Protein AF-A0A9N9SGR7-F1 (afdb_monomer_lite)

Organism: Phaedon cochleariae (NCBI:txid80249)

Structure (mmCIF, N/CA/C/O backbone):
data_AF-A0A9N9SGR7-F1
#
_entry.id   AF-A0A9N9SGR7-F1
#
loop_
_atom_site.group_PDB
_atom_site.id
_atom_site.type_symbol
_atom_site.label_atom_id
_atom_site.label_alt_id
_atom_site.label_comp_id
_atom_site.label_asym_id
_atom_site.label_entity_id
_atom_site.label_seq_id
_atom_site.pdbx_PDB_ins_code
_atom_site.Cartn_x
_atom_site.Cartn_y
_atom_site.Cartn_z
_atom_site.occupancy
_atom_site.B_iso_or_equiv
_atom_site.auth_seq_id
_atom_site.auth_comp_id
_atom_site.auth_asym_id
_atom_site.auth_atom_id
_atom_site.pdbx_PDB_model_num
ATOM 1 N N . MET A 1 1 ? 7.535 -29.483 -33.830 1.00 42.81 1 MET A N 1
ATOM 2 C CA . MET A 1 1 ? 8.713 -28.673 -33.472 1.00 42.81 1 MET A CA 1
ATOM 3 C C . MET A 1 1 ? 8.227 -27.736 -32.404 1.00 42.81 1 MET A C 1
ATOM 5 O O . MET A 1 1 ? 7.480 -26.821 -32.725 1.00 42.81 1 MET A O 1
ATOM 9 N N . ASP A 1 2 ? 8.532 -28.047 -31.156 1.00 53.62 2 ASP A N 1
ATOM 10 C CA . ASP A 1 2 ? 8.045 -27.258 -30.033 1.00 53.62 2 ASP A CA 1
ATOM 11 C C . ASP A 1 2 ? 8.940 -26.027 -29.912 1.00 53.62 2 ASP A C 1
ATOM 13 O O . ASP A 1 2 ? 10.160 -26.154 -29.810 1.00 53.62 2 ASP A O 1
ATOM 17 N N . GLN A 1 3 ? 8.353 -24.835 -30.011 1.00 58.28 3 GLN A N 1
ATOM 18 C CA . GLN A 1 3 ? 9.107 -23.597 -29.838 1.00 58.28 3 GLN A CA 1
ATOM 19 C C . GLN A 1 3 ? 9.498 -23.481 -28.363 1.00 58.28 3 GLN A C 1
ATOM 21 O O . GLN A 1 3 ? 8.633 -23.471 -27.486 1.00 58.28 3 GLN A O 1
ATOM 26 N N . GLU A 1 4 ? 10.801 -23.429 -28.085 1.00 74.94 4 GLU A N 1
ATOM 27 C CA . GLU A 1 4 ? 11.311 -23.308 -26.722 1.00 74.94 4 GLU A CA 1
ATOM 28 C C . GLU A 1 4 ? 11.006 -21.901 -26.188 1.00 74.94 4 GLU A C 1
ATOM 30 O O . GLU A 1 4 ? 11.645 -20.916 -26.564 1.00 74.94 4 GLU A O 1
ATOM 35 N N . MET A 1 5 ? 9.979 -21.811 -25.338 1.00 78.44 5 MET A N 1
ATOM 36 C CA . MET A 1 5 ? 9.522 -20.559 -24.740 1.00 78.44 5 MET A CA 1
ATOM 37 C C . MET A 1 5 ? 10.186 -20.343 -23.379 1.00 78.44 5 MET A C 1
ATOM 39 O O . MET A 1 5 ? 9.970 -21.119 -22.444 1.00 78.44 5 MET A O 1
ATOM 43 N N . ARG A 1 6 ? 10.934 -19.250 -23.233 1.00 76.88 6 ARG A N 1
ATOM 44 C CA . ARG A 1 6 ? 11.549 -18.821 -21.971 1.00 76.88 6 ARG A CA 1
ATOM 45 C C . ARG A 1 6 ? 10.697 -17.768 -21.268 1.00 76.88 6 ARG A C 1
ATOM 47 O O . ARG A 1 6 ? 9.948 -17.024 -21.897 1.00 76.88 6 ARG A O 1
ATOM 54 N N . VAL A 1 7 ? 10.802 -17.708 -19.941 1.00 77.19 7 VAL A N 1
ATOM 55 C CA . VAL A 1 7 ? 10.133 -16.691 -19.115 1.00 77.19 7 VAL A CA 1
ATOM 56 C C . VAL A 1 7 ? 11.156 -15.640 -18.707 1.00 77.19 7 VAL A C 1
ATOM 58 O O . VAL A 1 7 ? 12.209 -15.989 -18.178 1.00 77.19 7 VAL A O 1
ATOM 61 N N . ILE A 1 8 ? 10.834 -14.363 -18.904 1.00 79.06 8 ILE A N 1
ATOM 62 C CA . ILE A 1 8 ? 11.626 -13.237 -18.400 1.00 79.06 8 ILE A CA 1
ATOM 63 C C . ILE A 1 8 ? 10.754 -12.325 -17.532 1.00 79.06 8 ILE A C 1
ATOM 65 O O . ILE A 1 8 ? 9.608 -12.030 -17.875 1.00 79.06 8 ILE A O 1
ATOM 69 N N . THR A 1 9 ? 11.286 -11.868 -16.398 1.00 80.88 9 THR A N 1
ATOM 70 C CA . THR A 1 9 ? 10.650 -10.822 -15.587 1.00 80.88 9 THR A CA 1
ATOM 71 C C . THR A 1 9 ? 11.126 -9.461 -16.080 1.00 80.88 9 THR A C 1
ATOM 73 O O . THR A 1 9 ? 12.257 -9.061 -15.810 1.00 80.88 9 THR A O 1
ATOM 76 N N . LEU A 1 10 ? 10.266 -8.740 -16.795 1.00 80.62 10 LEU A N 1
ATOM 77 C CA . LEU A 1 10 ? 10.546 -7.374 -17.229 1.00 80.62 10 LEU A CA 1
ATOM 78 C C . LEU A 1 10 ? 10.234 -6.379 -16.110 1.00 80.62 10 LEU A C 1
ATOM 80 O O . LEU A 1 10 ? 9.374 -6.627 -15.260 1.00 80.62 10 LEU A O 1
ATOM 84 N N . VAL A 1 11 ? 10.929 -5.239 -16.124 1.00 77.69 11 VAL A N 1
ATOM 85 C CA . VAL A 1 11 ? 10.712 -4.131 -15.187 1.00 77.69 11 VAL A CA 1
ATOM 86 C C . VAL A 1 11 ? 10.607 -2.823 -15.966 1.00 77.69 11 VAL A C 1
ATOM 88 O O . VAL A 1 11 ? 11.571 -2.400 -16.599 1.00 77.69 11 VAL A O 1
ATOM 91 N N . HIS A 1 12 ? 9.452 -2.162 -15.883 1.00 78.12 12 HIS A N 1
ATOM 92 C CA . 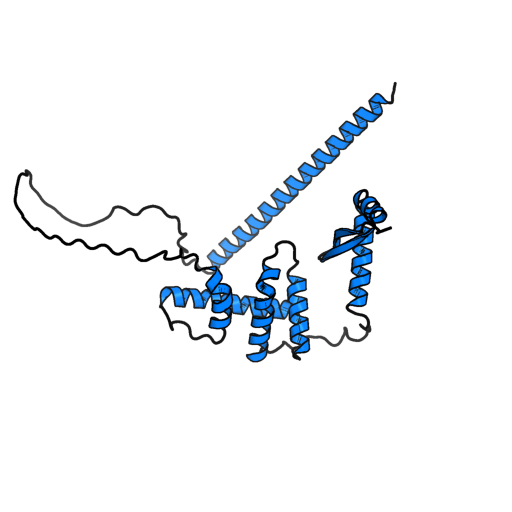HIS A 1 12 ? 9.237 -0.820 -16.427 1.00 78.12 12 HIS A CA 1
ATOM 93 C C . HIS A 1 12 ? 8.609 0.085 -15.364 1.00 78.12 12 HIS A C 1
ATOM 95 O O . HIS A 1 12 ? 7.664 -0.325 -14.683 1.00 78.12 12 HIS A O 1
ATOM 101 N N . GLU A 1 13 ? 9.151 1.301 -15.213 1.00 76.00 13 GLU A N 1
ATOM 102 C CA . GLU A 1 13 ? 8.822 2.273 -14.155 1.00 76.00 13 GLU A CA 1
ATOM 103 C C . GLU A 1 13 ? 8.746 1.642 -12.748 1.00 76.00 13 GLU A C 1
ATOM 105 O O . GLU A 1 13 ? 9.747 1.394 -12.069 1.00 76.00 13 GLU A O 1
ATOM 110 N N . ASP A 1 14 ? 7.513 1.380 -12.315 1.00 62.25 14 ASP A N 1
ATOM 111 C CA . ASP A 1 14 ? 7.119 0.951 -10.988 1.00 62.25 14 ASP A CA 1
ATOM 112 C C . ASP A 1 14 ? 6.500 -0.453 -10.993 1.00 62.25 14 ASP A C 1
ATOM 114 O O . ASP A 1 14 ? 5.813 -0.865 -10.056 1.00 62.25 14 ASP A O 1
ATOM 118 N N . THR A 1 15 ? 6.757 -1.208 -12.060 1.00 61.91 15 THR A N 1
ATOM 119 C CA . THR A 1 15 ? 6.051 -2.444 -12.380 1.00 61.91 15 THR A CA 1
ATOM 120 C C . THR A 1 15 ? 7.027 -3.549 -12.760 1.00 61.91 15 THR A C 1
ATOM 122 O O . THR A 1 15 ? 8.027 -3.305 -13.430 1.00 61.91 15 THR A O 1
ATOM 125 N N . CYS A 1 16 ? 6.738 -4.768 -12.310 1.00 75.56 16 CYS A N 1
ATOM 126 C CA . CYS A 1 16 ? 7.434 -5.979 -12.719 1.00 75.56 16 CYS A CA 1
ATOM 127 C C . CYS A 1 16 ? 6.396 -7.010 -13.164 1.00 75.56 16 CYS A C 1
ATOM 129 O O . CYS A 1 16 ? 5.388 -7.197 -12.475 1.00 75.56 16 CYS A O 1
ATOM 131 N N . PHE A 1 17 ? 6.626 -7.656 -14.301 1.00 74.69 17 PHE A N 1
ATOM 132 C CA . PHE A 1 17 ? 5.695 -8.618 -14.887 1.00 74.69 17 PHE A CA 1
ATOM 133 C C . PHE A 1 17 ? 6.455 -9.679 -15.687 1.00 74.69 17 PHE A C 1
ATOM 135 O O . PHE A 1 17 ? 7.547 -9.432 -16.195 1.00 74.69 17 PHE A O 1
ATOM 142 N N . GLU A 1 18 ? 5.892 -10.881 -15.758 1.00 80.56 18 GLU A N 1
ATOM 143 C CA . GLU A 1 18 ? 6.504 -12.020 -16.441 1.00 80.56 18 GLU A CA 1
ATOM 144 C C . GLU A 1 18 ? 5.975 -12.123 -17.872 1.00 80.56 18 GLU A C 1
ATOM 146 O O . GLU A 1 18 ? 4.765 -12.122 -18.099 1.00 80.56 18 GLU A O 1
ATOM 151 N N . VAL A 1 19 ? 6.888 -12.226 -18.838 1.00 80.06 19 VAL A N 1
ATOM 152 C CA . VAL A 1 19 ? 6.577 -12.393 -20.261 1.00 80.06 19 VAL A CA 1
ATOM 153 C C . VAL A 1 19 ? 7.163 -13.716 -20.739 1.00 80.06 19 VAL A C 1
ATOM 155 O O . VAL A 1 19 ? 8.282 -14.076 -20.369 1.00 80.06 19 VAL A O 1
ATOM 158 N N . ARG A 1 20 ? 6.401 -14.448 -21.557 1.00 84.19 20 ARG A N 1
ATOM 159 C CA . ARG A 1 20 ? 6.885 -15.636 -22.268 1.00 84.19 20 ARG A CA 1
ATOM 160 C C . ARG A 1 20 ? 7.367 -15.216 -23.647 1.00 84.19 20 ARG A C 1
ATOM 162 O O . ARG A 1 20 ? 6.583 -14.652 -24.403 1.00 84.19 20 ARG A O 1
ATOM 169 N N . LEU A 1 21 ? 8.625 -15.505 -23.944 1.00 80.12 21 LEU A N 1
ATOM 170 C CA . LEU A 1 21 ? 9.288 -15.190 -25.205 1.00 80.12 21 LEU A CA 1
ATOM 171 C C . LEU A 1 21 ? 9.776 -16.470 -25.860 1.00 80.12 21 LEU A C 1
ATOM 173 O O . LEU A 1 21 ? 10.163 -17.411 -25.172 1.00 80.12 21 LEU A O 1
ATOM 177 N N . ASP A 1 22 ? 9.787 -16.483 -27.181 1.00 83.06 22 ASP A N 1
ATOM 178 C CA . ASP A 1 22 ? 10.603 -17.406 -27.955 1.00 83.06 22 ASP A CA 1
ATOM 179 C C . ASP A 1 22 ? 12.098 -17.199 -27.649 1.00 83.06 22 ASP A C 1
ATOM 181 O O . ASP A 1 22 ? 12.536 -16.130 -27.211 1.00 83.06 22 ASP A O 1
ATOM 185 N N . ASN A 1 23 ? 12.894 -18.244 -27.871 1.00 78.81 23 ASN A N 1
ATOM 186 C CA . ASN A 1 23 ? 14.322 -18.220 -27.568 1.00 78.81 23 ASN A CA 1
ATOM 187 C C . ASN A 1 23 ? 15.111 -17.164 -28.373 1.00 78.81 23 ASN A C 1
ATOM 189 O O . ASN A 1 23 ? 16.125 -16.677 -27.885 1.00 78.81 23 ASN A O 1
ATOM 193 N N . GLU A 1 24 ? 14.668 -16.803 -29.579 1.00 79.06 24 GLU A N 1
ATOM 194 C CA . GLU A 1 24 ? 15.345 -15.821 -30.438 1.00 79.06 24 GLU A CA 1
ATOM 195 C C . GLU A 1 24 ? 15.178 -14.402 -29.869 1.00 79.06 24 GLU A C 1
ATOM 197 O O . GLU A 1 24 ? 16.168 -13.752 -29.524 1.00 79.06 24 GLU A O 1
ATOM 202 N N . THR A 1 25 ? 13.936 -13.982 -29.608 1.00 80.75 25 THR A N 1
ATOM 203 C CA . THR A 1 25 ? 13.617 -12.710 -28.938 1.00 80.75 25 THR A CA 1
ATOM 204 C C . THR A 1 25 ? 14.231 -12.625 -27.536 1.00 80.75 25 THR A C 1
ATOM 206 O O . THR A 1 25 ? 14.704 -11.560 -27.137 1.00 80.75 25 THR A O 1
ATOM 209 N N . TYR A 1 26 ? 14.259 -13.732 -26.781 1.00 81.31 26 TYR A N 1
ATOM 210 C CA . TYR A 1 26 ? 14.860 -13.779 -25.442 1.00 81.31 26 TYR A CA 1
ATOM 211 C C . TYR A 1 26 ? 16.353 -13.414 -25.459 1.00 81.31 26 TYR A C 1
ATOM 213 O O . TYR A 1 26 ? 16.778 -12.571 -24.669 1.00 81.31 26 TYR A O 1
ATOM 221 N N . GLU A 1 27 ? 17.142 -14.015 -26.355 1.00 80.19 27 GLU A N 1
ATOM 222 C CA . GLU A 1 27 ? 18.573 -13.705 -26.481 1.00 80.19 27 GLU A CA 1
ATOM 223 C C . GLU A 1 27 ? 18.792 -12.307 -27.099 1.00 80.19 27 GLU A C 1
ATOM 225 O O . GLU A 1 27 ? 19.702 -11.585 -26.686 1.00 80.19 27 GLU A O 1
ATOM 230 N N . GLU A 1 28 ? 17.934 -11.862 -28.026 1.00 80.06 28 GLU A N 1
ATOM 231 C CA . GLU A 1 28 ? 18.018 -10.521 -28.629 1.00 80.06 28 GLU A CA 1
ATOM 232 C C . GLU A 1 28 ? 17.869 -9.370 -27.622 1.00 80.06 28 GLU A C 1
ATOM 234 O O . GLU A 1 28 ? 18.571 -8.362 -27.756 1.00 80.06 28 GLU A O 1
ATOM 239 N N . ILE A 1 29 ? 16.980 -9.494 -26.628 1.00 81.31 29 ILE A N 1
ATOM 240 C CA . ILE A 1 29 ? 16.774 -8.445 -25.611 1.00 81.31 29 ILE A CA 1
ATOM 241 C C . ILE A 1 29 ? 17.741 -8.551 -24.426 1.00 81.31 29 ILE A C 1
ATOM 243 O O . ILE A 1 29 ? 17.965 -7.560 -23.741 1.00 81.31 29 ILE A O 1
ATOM 247 N N . LEU A 1 30 ? 18.334 -9.721 -24.166 1.00 75.44 30 LEU A N 1
ATOM 248 C CA . LEU A 1 30 ? 19.299 -9.889 -23.069 1.00 75.44 30 LEU A CA 1
ATOM 249 C C . LEU A 1 30 ? 20.662 -9.251 -23.362 1.00 75.44 30 LEU A C 1
ATOM 251 O O . LEU A 1 30 ? 21.380 -8.883 -22.436 1.00 75.44 30 LEU A O 1
ATOM 255 N N . ASN A 1 31 ? 21.001 -9.097 -24.643 1.00 75.81 31 ASN A N 1
ATOM 256 C CA . ASN A 1 31 ? 22.260 -8.502 -25.095 1.00 75.81 31 ASN A CA 1
ATOM 257 C C . ASN A 1 31 ? 22.209 -6.964 -25.250 1.00 75.81 31 ASN A C 1
ATOM 259 O O . ASN A 1 31 ? 23.218 -6.360 -25.612 1.00 75.81 31 ASN A O 1
ATOM 263 N N . ASP A 1 32 ? 21.064 -6.318 -24.991 1.00 84.69 32 ASP A N 1
ATOM 264 C CA . ASP A 1 32 ? 20.848 -4.882 -25.226 1.00 84.69 32 ASP A CA 1
ATOM 265 C C . ASP A 1 32 ? 19.847 -4.300 -24.201 1.00 84.69 32 ASP A C 1
ATOM 267 O O . ASP A 1 32 ? 18.632 -4.487 -24.313 1.00 84.69 32 ASP A O 1
ATOM 271 N N . GLU A 1 33 ? 20.348 -3.571 -23.189 1.00 80.31 33 GLU A N 1
ATOM 272 C CA . GLU A 1 33 ? 19.506 -2.947 -22.147 1.00 80.31 33 GLU A CA 1
ATOM 273 C C . GLU A 1 33 ? 18.476 -1.956 -22.719 1.00 80.31 33 GLU A C 1
ATOM 275 O O . GLU A 1 33 ? 17.414 -1.747 -22.125 1.00 80.31 33 GLU A O 1
ATOM 280 N N . ASP A 1 34 ? 18.760 -1.343 -23.868 1.00 82.06 34 ASP A N 1
ATOM 281 C CA . ASP A 1 34 ? 17.918 -0.315 -24.468 1.00 82.06 34 ASP A CA 1
ATOM 282 C C . ASP A 1 34 ? 16.771 -0.954 -25.274 1.00 82.06 34 ASP A C 1
ATOM 284 O O . ASP A 1 34 ? 15.632 -0.481 -25.195 1.00 82.06 34 ASP A O 1
ATOM 288 N N . LYS A 1 35 ? 17.011 -2.096 -25.945 1.00 83.69 35 LYS A N 1
ATOM 289 C CA . LYS A 1 35 ? 15.942 -2.995 -26.430 1.00 83.69 35 LYS A CA 1
ATOM 290 C C . LYS A 1 35 ? 15.105 -3.531 -25.275 1.00 83.69 35 LYS A C 1
ATOM 292 O O . LYS A 1 35 ? 13.882 -3.404 -25.321 1.00 83.69 35 LYS A O 1
ATOM 297 N N . LEU A 1 36 ? 15.736 -4.081 -24.232 1.00 84.75 36 LEU A N 1
ATOM 298 C CA . LEU A 1 36 ? 15.045 -4.635 -23.062 1.00 84.75 36 LEU A CA 1
ATOM 299 C C . LEU A 1 36 ? 14.097 -3.604 -22.437 1.00 84.75 36 LEU A C 1
ATOM 301 O O . LEU A 1 36 ? 12.945 -3.912 -22.132 1.00 84.75 36 LEU A O 1
ATOM 305 N N . ARG A 1 37 ? 14.559 -2.357 -22.303 1.00 79.44 37 ARG A N 1
ATOM 306 C CA . ARG A 1 37 ? 13.775 -1.241 -21.769 1.00 79.44 37 ARG A CA 1
ATOM 307 C C . ARG A 1 37 ? 12.638 -0.805 -22.697 1.00 79.44 37 ARG A C 1
ATOM 309 O O . ARG A 1 37 ? 11.556 -0.505 -22.194 1.00 79.44 37 ARG A O 1
ATOM 316 N N . ARG A 1 38 ? 12.849 -0.767 -24.019 1.00 84.19 38 ARG A N 1
ATOM 317 C CA . ARG A 1 38 ? 11.786 -0.466 -25.002 1.00 84.19 38 ARG A CA 1
ATOM 318 C C . ARG A 1 38 ? 10.710 -1.548 -24.994 1.00 84.19 38 ARG A C 1
ATOM 320 O O . ARG A 1 38 ? 9.537 -1.218 -24.870 1.00 84.19 38 ARG A O 1
ATOM 327 N N . TYR A 1 39 ? 11.109 -2.815 -25.009 1.00 84.38 39 TYR A N 1
ATOM 328 C CA . TYR A 1 39 ? 10.191 -3.950 -24.957 1.00 84.38 39 TYR A CA 1
ATOM 329 C C . TYR A 1 39 ? 9.414 -4.005 -23.628 1.00 84.38 39 TYR A C 1
ATOM 331 O O . TYR A 1 39 ? 8.199 -4.196 -23.611 1.00 84.38 39 TYR A O 1
ATOM 339 N N . ALA A 1 40 ? 10.078 -3.727 -22.500 1.00 83.31 40 ALA A N 1
ATOM 340 C CA . ALA A 1 40 ? 9.415 -3.588 -21.203 1.00 83.31 40 ALA A CA 1
ATOM 341 C C . ALA A 1 40 ? 8.431 -2.402 -21.150 1.00 83.31 40 ALA A C 1
ATOM 343 O O . ALA A 1 40 ? 7.417 -2.493 -20.460 1.00 83.31 40 ALA A O 1
ATOM 344 N N . LYS A 1 41 ? 8.691 -1.308 -21.878 1.00 85.12 41 LYS A N 1
ATOM 345 C CA . LYS A 1 41 ? 7.746 -0.191 -22.028 1.00 85.12 41 LYS A CA 1
ATOM 346 C C . LYS A 1 41 ? 6.530 -0.597 -22.867 1.00 85.12 41 LYS A C 1
ATOM 348 O O . LYS A 1 41 ? 5.403 -0.433 -22.416 1.00 85.12 41 LYS A O 1
ATOM 353 N N . GLU A 1 42 ? 6.759 -1.185 -24.036 1.00 84.50 42 GLU A N 1
ATOM 354 C CA . GLU A 1 42 ? 5.716 -1.594 -24.982 1.00 84.50 42 GLU A CA 1
ATOM 355 C C . GLU A 1 42 ? 4.752 -2.627 -24.375 1.00 84.50 42 GLU A C 1
ATOM 357 O O . GLU A 1 42 ? 3.537 -2.437 -24.396 1.00 84.50 42 GLU A O 1
ATOM 362 N N . VAL A 1 43 ? 5.271 -3.681 -23.733 1.00 81.44 43 VAL A N 1
ATOM 363 C CA . VAL A 1 43 ? 4.425 -4.685 -23.063 1.00 81.44 43 VAL A CA 1
ATOM 364 C C . VAL A 1 43 ? 3.720 -4.107 -21.825 1.00 81.44 43 VAL A C 1
ATOM 366 O O . VAL A 1 43 ? 2.635 -4.567 -21.468 1.00 81.44 43 VAL A O 1
ATOM 369 N N . TYR A 1 44 ? 4.279 -3.084 -21.171 1.00 78.62 44 TYR A N 1
ATOM 370 C CA . TYR A 1 44 ? 3.584 -2.378 -20.091 1.00 78.62 44 TYR A CA 1
ATOM 371 C C . TYR A 1 44 ? 2.397 -1.559 -20.618 1.00 78.62 44 TYR A C 1
ATOM 373 O O . TYR A 1 44 ? 1.293 -1.690 -20.088 1.00 78.62 44 TYR A O 1
ATOM 381 N N . GLU A 1 45 ? 2.593 -0.785 -21.685 1.00 78.94 45 GLU A N 1
ATOM 382 C CA . GLU A 1 45 ? 1.551 0.037 -22.316 1.00 78.94 45 GLU A CA 1
ATOM 383 C C . GLU A 1 45 ? 0.424 -0.839 -22.893 1.00 78.94 45 GLU A C 1
ATOM 385 O O . GLU A 1 45 ? -0.739 -0.654 -22.535 1.00 78.94 45 GLU A O 1
ATOM 390 N N . LEU A 1 46 ? 0.766 -1.904 -23.630 1.00 74.31 46 LEU A N 1
ATOM 391 C CA . LEU A 1 46 ? -0.193 -2.884 -24.168 1.00 74.31 46 LEU A CA 1
ATOM 392 C C . LEU A 1 46 ? -1.007 -3.637 -23.101 1.00 74.31 46 LEU A C 1
ATOM 394 O O . LEU A 1 46 ? -2.030 -4.240 -23.433 1.00 74.31 46 LEU A O 1
ATOM 398 N N . ASN A 1 47 ? -0.549 -3.677 -21.848 1.00 68.75 47 ASN A N 1
ATOM 399 C CA . ASN A 1 47 ? -1.310 -4.239 -20.729 1.00 68.75 47 ASN A CA 1
ATOM 400 C C . ASN A 1 47 ? -2.147 -3.162 -20.023 1.00 68.75 47 ASN A C 1
ATOM 402 O O . ASN A 1 47 ? -3.297 -3.423 -19.677 1.00 68.75 47 ASN A O 1
ATOM 406 N N . PHE A 1 48 ? -1.615 -1.946 -19.872 1.00 65.62 48 PHE A N 1
ATOM 407 C CA . PHE A 1 48 ? -2.328 -0.803 -19.297 1.00 65.62 48 PHE A CA 1
ATOM 408 C C . PHE A 1 48 ? -3.575 -0.422 -20.116 1.00 65.62 48 PHE A C 1
ATOM 410 O O . PHE A 1 48 ? -4.643 -0.207 -19.545 1.00 65.62 48 PHE A O 1
ATOM 417 N N . GLU A 1 49 ? -3.472 -0.421 -21.448 1.00 57.88 49 GLU A N 1
ATOM 418 C CA . GLU A 1 49 ? -4.603 -0.169 -22.353 1.00 57.88 49 GLU A CA 1
ATOM 419 C C . GLU A 1 49 ? -5.687 -1.258 -22.250 1.00 57.88 49 GLU A C 1
ATOM 421 O O . GLU A 1 49 ? -6.880 -0.953 -22.209 1.00 57.88 49 GLU A O 1
ATOM 426 N N . LYS A 1 50 ? -5.290 -2.534 -22.131 1.00 60.03 50 LYS A N 1
ATOM 427 C CA . LYS A 1 50 ? -6.224 -3.668 -21.978 1.00 60.03 50 LYS A CA 1
ATOM 428 C C . LYS A 1 50 ? -6.958 -3.668 -20.639 1.00 60.03 50 LYS A C 1
ATOM 430 O O . LYS A 1 50 ? -8.102 -4.112 -20.586 1.00 60.03 50 LYS A O 1
ATOM 435 N N . GLU A 1 51 ? -6.329 -3.179 -19.571 1.00 54.16 51 GLU A N 1
ATOM 436 C CA . GLU A 1 51 ? -6.977 -3.021 -18.263 1.00 54.16 51 GLU A CA 1
ATOM 437 C C . GLU A 1 51 ? -7.923 -1.802 -18.204 1.00 54.16 51 GLU A C 1
ATOM 439 O O . GLU A 1 51 ? -8.706 -1.698 -17.259 1.00 54.16 51 GLU A O 1
ATOM 444 N N . ASN A 1 52 ? -7.898 -0.888 -19.189 1.00 44.59 52 ASN A N 1
ATOM 445 C CA . ASN A 1 52 ? -8.665 0.367 -19.136 1.00 44.59 52 ASN A CA 1
ATOM 446 C C . ASN A 1 52 ? -9.243 0.850 -20.495 1.00 44.59 52 ASN A C 1
ATOM 448 O O . ASN A 1 52 ? -9.048 2.007 -20.874 1.00 44.59 52 ASN A O 1
ATOM 452 N N . PRO A 1 53 ? -10.008 0.020 -21.234 1.00 47.34 53 PRO A N 1
ATOM 453 C CA . PRO A 1 53 ? -10.397 0.288 -22.627 1.00 47.34 53 PRO A CA 1
ATOM 454 C C . PRO A 1 53 ? -11.457 1.393 -22.832 1.00 47.34 53 PRO A C 1
ATOM 456 O O . PRO A 1 53 ? -11.991 1.514 -23.933 1.00 47.34 53 PRO A O 1
ATOM 459 N N . ASN A 1 54 ? -11.839 2.157 -21.799 1.00 45.44 54 ASN A N 1
ATOM 460 C CA . ASN A 1 54 ? -12.918 3.149 -21.897 1.00 45.44 54 ASN A CA 1
ATOM 461 C C . ASN A 1 54 ? -12.819 4.276 -20.844 1.00 45.44 54 ASN A C 1
ATOM 463 O O . ASN A 1 54 ? -13.696 4.424 -19.990 1.00 45.44 54 ASN A O 1
ATOM 467 N N . ARG A 1 55 ? -11.733 5.061 -20.879 1.00 43.31 55 ARG A N 1
ATOM 468 C CA . ARG A 1 55 ? -11.561 6.274 -20.056 1.00 43.31 55 ARG A CA 1
ATOM 469 C C . ARG A 1 55 ? -11.665 7.532 -20.929 1.00 43.31 55 ARG A C 1
ATOM 471 O O . ARG A 1 55 ? -10.657 8.056 -21.387 1.00 43.31 55 ARG A O 1
ATOM 478 N N . THR A 1 56 ? -12.889 8.005 -21.151 1.00 39.56 56 THR A N 1
ATOM 479 C CA . THR A 1 56 ? -13.176 9.261 -21.866 1.00 39.56 56 THR A CA 1
ATOM 480 C C . THR A 1 56 ? -12.626 10.477 -21.109 1.00 39.56 56 THR A C 1
ATOM 482 O O . THR A 1 56 ? -12.690 10.526 -19.881 1.00 39.56 56 THR A O 1
ATOM 485 N N . GLU A 1 57 ? -12.126 11.482 -21.830 1.00 52.84 57 GLU A N 1
ATOM 486 C CA . GLU A 1 57 ? -11.349 12.613 -21.284 1.00 52.84 57 GLU A CA 1
ATOM 487 C C . GLU A 1 57 ? -12.174 13.685 -20.526 1.00 52.84 57 GLU A C 1
ATOM 489 O O . GLU A 1 57 ? -11.638 14.716 -20.129 1.00 52.84 57 GLU A O 1
ATOM 494 N N . GLU A 1 58 ? -13.477 13.476 -20.300 1.00 43.16 58 GLU A N 1
ATOM 495 C CA . GLU A 1 58 ? -14.398 14.537 -19.847 1.00 43.16 58 GLU A CA 1
ATOM 496 C C . GLU A 1 58 ? -14.545 14.681 -18.311 1.00 43.16 58 GLU A C 1
ATOM 498 O O . GLU A 1 58 ? -14.952 15.743 -17.836 1.00 43.16 58 GLU A O 1
ATOM 503 N N . ASP A 1 59 ? -14.204 13.664 -17.504 1.00 41.12 59 ASP A N 1
ATOM 504 C CA . ASP A 1 59 ? -14.564 13.613 -16.063 1.00 41.12 59 ASP A CA 1
ATOM 505 C C . ASP A 1 59 ? -13.461 14.099 -15.083 1.00 41.12 59 ASP A C 1
ATOM 507 O O . ASP A 1 59 ? -13.560 13.927 -13.865 1.00 41.12 59 ASP A O 1
ATOM 511 N N . GLU A 1 60 ? -12.394 14.751 -15.568 1.00 49.72 60 GLU A N 1
ATOM 512 C CA . GLU A 1 60 ? -11.326 15.284 -14.690 1.00 49.72 60 GLU A CA 1
ATOM 513 C C . GLU A 1 60 ? -11.773 16.483 -13.829 1.00 49.72 60 GLU A C 1
ATOM 515 O O . GLU A 1 60 ? -11.182 16.767 -12.783 1.00 49.72 60 GLU A O 1
ATOM 520 N N . THR A 1 61 ? -12.825 17.205 -14.230 1.00 40.53 61 THR A N 1
ATOM 521 C CA . THR A 1 61 ? -13.207 18.476 -13.578 1.00 40.53 61 THR A CA 1
ATOM 522 C C . THR A 1 61 ? -14.139 18.326 -12.367 1.00 40.53 61 THR A C 1
ATOM 524 O O . THR A 1 61 ? -14.262 19.257 -11.563 1.00 40.53 61 THR A O 1
ATOM 527 N N . THR A 1 62 ? -14.752 17.155 -12.173 1.00 43.62 62 THR A N 1
ATOM 528 C CA . THR A 1 62 ? -15.832 16.932 -11.194 1.00 43.62 62 THR A CA 1
ATOM 529 C C . THR A 1 62 ? -15.368 16.314 -9.869 1.00 43.62 62 THR A C 1
ATOM 531 O O . THR A 1 62 ? -16.034 16.466 -8.841 1.00 43.62 62 THR A O 1
ATOM 534 N N . PHE A 1 63 ? -14.202 15.660 -9.833 1.00 43.31 63 PHE A N 1
ATOM 535 C CA . PHE A 1 63 ? -13.784 14.792 -8.719 1.00 43.31 63 PHE A CA 1
ATOM 536 C C . PHE A 1 63 ? -13.144 15.497 -7.499 1.00 43.31 63 PHE A C 1
ATOM 538 O O . PHE A 1 63 ? -12.335 14.910 -6.772 1.00 43.31 63 PHE A O 1
ATOM 545 N N . LYS A 1 64 ? -13.537 16.745 -7.196 1.00 43.06 64 LYS A N 1
ATOM 546 C CA . LYS A 1 64 ? -13.145 17.418 -5.939 1.00 43.06 64 LYS A CA 1
ATOM 547 C C . LYS A 1 64 ? -13.746 16.676 -4.737 1.00 43.06 64 LYS A C 1
ATOM 549 O O . LYS A 1 64 ? -14.932 16.787 -4.436 1.00 43.06 64 LYS A O 1
ATOM 554 N N . GLN A 1 65 ? -12.903 15.880 -4.078 1.00 49.78 65 GLN A N 1
ATOM 555 C CA . GLN A 1 65 ? -13.299 14.794 -3.179 1.00 49.78 65 GLN A CA 1
ATOM 556 C C . GLN A 1 65 ? -14.276 15.207 -2.064 1.00 49.78 65 GLN A C 1
ATOM 558 O O . GLN A 1 65 ? -13.911 15.901 -1.113 1.00 49.78 65 GLN A O 1
ATOM 563 N N . LYS A 1 66 ? -15.485 14.626 -2.077 1.00 53.91 66 LYS A N 1
ATOM 564 C CA . LYS A 1 66 ? -16.200 14.344 -0.823 1.00 53.91 66 LYS A CA 1
ATOM 565 C C . LYS A 1 66 ? -15.390 13.303 -0.051 1.00 53.91 66 LYS A C 1
ATOM 567 O O . LYS A 1 66 ? -15.123 12.222 -0.570 1.00 53.91 66 LYS A O 1
ATOM 572 N N . SER A 1 67 ? -15.023 13.603 1.191 1.00 71.12 67 SER A N 1
ATOM 573 C CA . SER A 1 67 ? -14.294 12.662 2.042 1.00 71.12 67 SER A CA 1
ATOM 574 C C . SER A 1 67 ? -15.142 11.416 2.334 1.00 71.12 67 SER A C 1
ATOM 576 O O . SER A 1 67 ? -16.232 11.498 2.907 1.00 71.12 67 SER A O 1
ATOM 578 N N . PHE A 1 68 ? -14.646 10.244 1.925 1.00 86.94 68 PHE A N 1
ATOM 579 C CA . PHE A 1 68 ? -15.344 8.973 2.124 1.00 86.94 68 PHE A CA 1
ATOM 580 C C . PHE A 1 68 ? -15.517 8.669 3.620 1.00 86.94 68 PHE A C 1
ATOM 582 O O . PHE A 1 68 ? -14.546 8.595 4.380 1.00 86.94 68 PHE A O 1
ATOM 589 N N . LYS A 1 69 ? -16.769 8.469 4.049 1.00 91.81 69 LYS A N 1
ATOM 590 C CA . LYS A 1 69 ? -17.105 8.139 5.438 1.00 91.81 69 LYS A CA 1
ATOM 591 C C . LYS A 1 69 ? -17.047 6.629 5.655 1.00 91.81 69 LYS A C 1
ATOM 593 O O . LYS A 1 69 ? -17.960 5.896 5.288 1.00 91.81 69 LYS A O 1
ATOM 598 N N . TRP A 1 70 ? -15.976 6.181 6.302 1.00 94.31 70 TRP A N 1
ATOM 599 C CA . TRP A 1 70 ? -15.757 4.780 6.657 1.00 94.31 70 TRP A CA 1
ATOM 600 C C . TRP A 1 70 ? -16.798 4.252 7.655 1.00 94.31 70 TRP A C 1
ATOM 602 O O . TRP A 1 70 ? -16.680 4.478 8.857 1.00 94.31 70 TRP A O 1
ATOM 612 N N . SER A 1 71 ? -17.768 3.485 7.158 1.00 95.69 71 SER A N 1
ATOM 613 C CA . SER A 1 71 ? -18.657 2.645 7.973 1.00 95.69 71 SER A CA 1
ATOM 614 C C . SER A 1 71 ? -17.921 1.434 8.570 1.00 95.69 71 SER A C 1
ATOM 616 O O . SER A 1 71 ? -16.836 1.068 8.098 1.00 95.69 71 SER A O 1
ATOM 618 N N . HIS A 1 72 ? -18.537 0.759 9.547 1.00 94.31 72 HIS A N 1
ATOM 619 C CA . HIS A 1 72 ? -18.063 -0.528 10.074 1.00 94.31 72 HIS A CA 1
ATOM 620 C C . HIS A 1 72 ? -17.920 -1.578 8.953 1.00 94.31 72 HIS A C 1
ATOM 622 O O . HIS A 1 72 ? -16.840 -2.133 8.772 1.00 94.31 72 HIS A O 1
ATOM 628 N N . LYS A 1 73 ? -18.951 -1.770 8.110 1.00 96.38 73 LYS A N 1
ATOM 629 C CA . LYS A 1 73 ? -18.930 -2.758 7.008 1.00 96.38 73 LYS A CA 1
ATOM 630 C C . LYS A 1 73 ? -17.803 -2.498 5.996 1.00 96.38 73 LYS A C 1
ATOM 632 O O . LYS A 1 73 ? -17.058 -3.414 5.668 1.00 96.38 73 LYS A O 1
ATOM 637 N N . SER A 1 74 ? -17.612 -1.246 5.569 1.00 96.06 74 SER A N 1
ATOM 638 C CA . SER A 1 74 ? -16.479 -0.869 4.699 1.00 96.06 74 SER A CA 1
ATOM 639 C C . SER A 1 74 ? -15.119 -0.981 5.401 1.00 96.06 74 SER A C 1
ATOM 641 O O . SER A 1 74 ? -14.103 -1.189 4.748 1.00 96.06 74 SER A O 1
ATOM 643 N N . THR A 1 75 ? -15.078 -0.839 6.730 1.00 96.75 75 THR A N 1
ATOM 644 C CA . THR A 1 75 ? -13.845 -1.023 7.509 1.00 96.75 75 THR A CA 1
ATOM 645 C C . THR A 1 75 ? -13.479 -2.508 7.594 1.00 96.75 75 THR A C 1
ATOM 647 O O . THR A 1 75 ? -12.321 -2.840 7.357 1.00 96.75 75 THR A O 1
ATOM 650 N N . LEU A 1 76 ? -14.451 -3.401 7.828 1.00 96.12 76 LEU A N 1
ATOM 651 C CA . LEU A 1 76 ? -14.254 -4.854 7.757 1.00 96.12 76 LEU A CA 1
ATOM 652 C C . LEU A 1 76 ? -13.779 -5.308 6.373 1.00 96.12 76 LEU A C 1
ATOM 654 O O . LEU A 1 76 ? -12.777 -6.011 6.300 1.00 96.12 76 LEU A O 1
ATOM 658 N N . ALA A 1 77 ? -14.437 -4.869 5.295 1.00 96.81 77 ALA A N 1
ATOM 659 C CA . ALA A 1 77 ? -14.058 -5.242 3.929 1.00 96.81 77 ALA A CA 1
ATOM 660 C C . ALA A 1 77 ? -12.603 -4.852 3.599 1.00 96.81 77 ALA A C 1
ATOM 662 O O . ALA A 1 77 ? -11.842 -5.672 3.090 1.00 96.81 77 ALA A O 1
ATOM 663 N N . LEU A 1 78 ? -12.174 -3.640 3.978 1.00 97.31 78 LEU A N 1
ATOM 664 C CA . LEU A 1 78 ? -10.779 -3.208 3.838 1.00 97.31 78 LEU A CA 1
ATOM 665 C C . LEU A 1 78 ? -9.810 -4.084 4.651 1.00 97.31 78 LEU A C 1
ATOM 667 O O . LEU A 1 78 ? -8.740 -4.434 4.155 1.00 97.31 78 LEU A O 1
ATOM 671 N N . ILE A 1 79 ? -10.154 -4.412 5.902 1.00 96.25 79 ILE A N 1
ATOM 672 C CA . ILE A 1 79 ? -9.329 -5.279 6.756 1.00 96.25 79 ILE A CA 1
ATOM 673 C C . ILE A 1 79 ? -9.175 -6.655 6.100 1.00 96.25 79 ILE A C 1
ATOM 675 O O . ILE A 1 79 ? -8.057 -7.144 5.967 1.00 96.25 79 ILE A O 1
ATOM 679 N N . GLU A 1 80 ? -10.274 -7.250 5.644 1.00 95.19 80 GLU A N 1
ATOM 680 C CA . GLU A 1 80 ? -10.303 -8.569 5.015 1.00 95.19 80 GLU A CA 1
ATOM 681 C C . GLU A 1 80 ? -9.519 -8.608 3.694 1.00 95.19 80 GLU A C 1
ATOM 683 O O . GLU A 1 80 ? -8.567 -9.383 3.582 1.00 95.19 80 GLU A O 1
ATOM 688 N N . PHE A 1 81 ? -9.817 -7.719 2.740 1.00 95.94 81 PHE A N 1
ATOM 689 C CA . PHE A 1 81 ? -9.105 -7.651 1.456 1.00 95.94 81 PHE A CA 1
ATOM 690 C C . PHE A 1 81 ? -7.608 -7.373 1.604 1.00 95.94 81 PHE A C 1
ATOM 692 O O . PHE A 1 81 ? -6.814 -7.829 0.775 1.00 95.94 81 PHE A O 1
ATOM 699 N N . ARG A 1 82 ? -7.205 -6.638 2.648 1.00 94.88 82 ARG A N 1
ATOM 700 C CA . ARG A 1 82 ? -5.794 -6.445 2.984 1.00 94.88 82 ARG A CA 1
ATOM 701 C C . ARG A 1 82 ? -5.202 -7.729 3.557 1.00 94.88 82 ARG A C 1
ATOM 703 O O . ARG A 1 82 ? -4.136 -8.140 3.108 1.00 94.88 82 ARG A O 1
ATOM 710 N N . LEU A 1 83 ? -5.833 -8.336 4.564 1.00 92.06 83 LEU A N 1
ATOM 711 C CA . LEU A 1 83 ? -5.291 -9.504 5.269 1.00 92.06 83 LEU A CA 1
ATOM 712 C C . LEU A 1 83 ? -5.182 -10.741 4.369 1.00 92.06 83 LEU A C 1
ATOM 714 O O . LEU A 1 83 ? -4.195 -11.462 4.478 1.00 92.06 83 LEU A O 1
ATOM 718 N N . GLN A 1 84 ? -6.102 -10.930 3.420 1.00 92.75 84 GLN A N 1
ATOM 719 C CA . GLN A 1 84 ? -5.973 -11.933 2.353 1.00 92.75 84 GLN A CA 1
ATOM 720 C C . GLN A 1 84 ? -4.672 -11.743 1.541 1.00 92.75 84 GLN A C 1
ATOM 722 O O . GLN A 1 84 ? -3.975 -12.709 1.239 1.00 92.75 84 GLN A O 1
ATOM 727 N N . ARG A 1 85 ? -4.293 -10.486 1.268 1.00 89.50 85 ARG A N 1
ATOM 728 C CA . ARG A 1 85 ? -3.093 -10.087 0.503 1.00 89.50 85 ARG A CA 1
ATOM 729 C C . ARG A 1 85 ? -1.849 -9.849 1.369 1.00 89.50 85 ARG A C 1
ATOM 731 O O . ARG A 1 85 ? -0.837 -9.329 0.900 1.00 89.50 85 ARG A O 1
ATOM 738 N N . GLU A 1 86 ? -1.874 -10.245 2.644 1.00 87.94 86 GLU A N 1
ATOM 739 C CA . GLU A 1 86 ? -0.745 -10.119 3.582 1.00 87.94 86 GLU A CA 1
ATOM 740 C C . GLU A 1 86 ? 0.548 -10.744 3.024 1.00 87.94 86 GLU A C 1
ATOM 742 O O . GLU A 1 86 ? 1.636 -10.216 3.250 1.00 87.94 86 GLU A O 1
ATOM 747 N N . ASN A 1 87 ? 0.448 -11.826 2.249 1.00 84.31 87 ASN A N 1
ATOM 748 C CA . ASN A 1 87 ? 1.609 -12.467 1.628 1.00 84.31 87 ASN A CA 1
ATOM 749 C C . ASN A 1 87 ? 2.231 -11.622 0.500 1.00 84.31 87 ASN A C 1
ATOM 751 O O . ASN A 1 87 ? 3.450 -11.629 0.350 1.00 84.31 87 ASN A O 1
ATOM 755 N N . GLU A 1 88 ? 1.440 -10.849 -0.249 1.00 84.81 88 GLU A N 1
ATOM 756 C CA . GLU A 1 88 ? 1.935 -9.927 -1.284 1.00 84.81 88 GLU A CA 1
ATOM 757 C C . GLU A 1 88 ? 2.650 -8.725 -0.656 1.00 84.81 88 GLU A C 1
ATOM 759 O O . GLU A 1 88 ? 3.756 -8.376 -1.064 1.00 84.81 88 GLU A O 1
ATOM 764 N N . PHE A 1 89 ? 2.082 -8.142 0.408 1.00 83.25 89 PHE A N 1
ATOM 765 C CA . PHE A 1 89 ? 2.691 -7.019 1.140 1.00 83.25 89 PHE A CA 1
ATOM 766 C C . PHE A 1 89 ? 4.046 -7.343 1.793 1.00 83.25 89 PHE A C 1
ATOM 768 O O . PHE A 1 89 ? 4.789 -6.413 2.141 1.00 83.25 89 PHE A O 1
ATOM 775 N N . ASN A 1 90 ? 4.356 -8.629 1.973 1.00 81.81 90 ASN A N 1
ATOM 776 C CA . ASN A 1 90 ? 5.626 -9.123 2.503 1.00 81.81 90 ASN A CA 1
ATOM 777 C C . ASN A 1 90 ? 6.660 -9.464 1.410 1.00 81.81 90 ASN A C 1
ATOM 779 O O . ASN A 1 90 ? 7.828 -9.662 1.740 1.00 81.81 90 ASN A O 1
ATOM 783 N N . ARG A 1 91 ? 6.289 -9.487 0.118 1.00 77.50 91 ARG A N 1
ATOM 784 C CA . ARG A 1 91 ? 7.256 -9.665 -0.980 1.00 77.50 91 ARG A CA 1
ATOM 785 C C . ARG A 1 91 ? 8.096 -8.386 -1.140 1.00 77.50 91 ARG A C 1
ATOM 787 O O . ARG A 1 91 ? 7.516 -7.312 -1.297 1.00 77.50 91 ARG A O 1
ATOM 794 N N . PRO A 1 92 ? 9.442 -8.456 -1.144 1.00 61.16 92 PRO A N 1
ATOM 795 C CA . PRO A 1 92 ? 10.294 -7.262 -1.214 1.00 61.16 92 PRO A CA 1
ATOM 796 C C . PRO A 1 92 ? 10.315 -6.591 -2.599 1.00 61.16 92 PRO A C 1
ATOM 798 O O . PRO A 1 92 ? 10.726 -5.440 -2.705 1.00 61.16 92 PRO A O 1
ATOM 801 N N . ILE A 1 93 ? 9.880 -7.304 -3.642 1.00 59.06 93 ILE A N 1
ATOM 802 C CA . ILE A 1 93 ? 9.915 -6.871 -5.050 1.00 59.06 93 ILE A CA 1
ATOM 803 C C . ILE A 1 93 ? 8.635 -6.104 -5.444 1.00 59.06 93 ILE A C 1
ATOM 805 O O . ILE A 1 93 ? 8.670 -5.221 -6.297 1.00 59.06 93 ILE A O 1
ATOM 809 N N . CYS A 1 94 ? 7.496 -6.405 -4.812 1.00 60.12 94 CYS A N 1
ATOM 810 C CA . CYS A 1 94 ? 6.190 -5.892 -5.223 1.00 60.12 94 CYS A CA 1
ATOM 811 C C . CYS A 1 94 ? 5.945 -4.459 -4.719 1.00 60.12 94 CYS A C 1
ATOM 813 O O . CYS A 1 94 ? 5.980 -4.188 -3.513 1.00 60.12 94 CYS A O 1
ATOM 815 N N . LYS A 1 95 ? 5.633 -3.526 -5.628 1.00 73.56 95 LYS A N 1
ATOM 816 C CA . LYS A 1 95 ? 5.373 -2.128 -5.258 1.00 73.56 95 LYS A CA 1
ATOM 817 C C . LYS A 1 95 ? 3.988 -1.971 -4.625 1.00 73.56 95 LYS A C 1
ATOM 819 O O . LYS A 1 95 ? 2.953 -2.123 -5.267 1.00 73.56 95 LYS A O 1
ATOM 824 N N . LYS A 1 96 ? 3.987 -1.629 -3.332 1.00 82.81 96 LYS A N 1
ATOM 825 C CA . LYS A 1 96 ? 2.805 -1.642 -2.447 1.00 82.81 96 LYS A CA 1
ATOM 826 C C . LYS A 1 96 ? 1.657 -0.736 -2.901 1.00 82.81 96 LYS A C 1
ATOM 828 O O . LYS A 1 96 ? 0.522 -1.020 -2.540 1.00 82.81 96 LYS A O 1
ATOM 833 N N . LYS A 1 97 ? 1.935 0.286 -3.722 1.00 87.94 97 LYS A N 1
ATOM 834 C CA . LYS A 1 97 ? 0.911 1.136 -4.347 1.00 87.94 97 LYS A CA 1
ATOM 835 C C . LYS A 1 97 ? -0.084 0.303 -5.170 1.00 87.94 97 LYS A C 1
ATOM 837 O O . LYS A 1 97 ? -1.264 0.328 -4.854 1.00 87.94 97 LYS A O 1
ATOM 842 N N . LYS A 1 98 ? 0.392 -0.542 -6.100 1.00 87.94 98 LYS A N 1
ATOM 843 C CA . LYS A 1 98 ? -0.482 -1.418 -6.908 1.00 87.94 98 LYS A CA 1
ATOM 844 C C . LYS A 1 98 ? -1.344 -2.351 -6.052 1.00 87.94 98 LYS A C 1
ATOM 846 O O . LYS A 1 98 ? -2.509 -2.556 -6.358 1.00 87.94 98 LYS A O 1
ATOM 851 N N . ILE A 1 99 ? -0.806 -2.881 -4.950 1.00 91.94 99 ILE A N 1
ATOM 852 C CA . ILE A 1 99 ? -1.575 -3.746 -4.037 1.00 91.94 99 ILE A CA 1
ATOM 853 C C . ILE A 1 99 ? -2.718 -2.950 -3.376 1.00 91.94 99 ILE A C 1
ATOM 855 O O . ILE A 1 99 ? -3.823 -3.466 -3.222 1.00 91.94 99 ILE A O 1
ATOM 859 N N . TRP A 1 100 ? -2.485 -1.680 -3.025 1.00 93.56 100 TRP A N 1
ATOM 860 C CA . TRP A 1 100 ? -3.527 -0.790 -2.504 1.00 93.56 100 TRP A CA 1
ATOM 861 C C . TRP A 1 100 ? -4.544 -0.350 -3.557 1.00 93.56 100 TRP A C 1
ATOM 863 O O . TRP A 1 100 ? -5.731 -0.305 -3.241 1.00 93.56 100 TRP A O 1
ATOM 873 N N . ASP A 1 101 ? -4.112 -0.073 -4.786 1.00 93.81 101 ASP A N 1
ATOM 874 C CA . ASP A 1 101 ? -5.006 0.265 -5.898 1.00 93.81 101 ASP A CA 1
ATOM 875 C C . ASP A 1 101 ? -5.919 -0.932 -6.243 1.00 93.81 101 ASP A C 1
ATOM 877 O O . ASP A 1 101 ? -7.135 -0.775 -6.346 1.00 93.81 101 ASP A O 1
ATOM 881 N N . ASN A 1 102 ? -5.379 -2.157 -6.259 1.00 94.12 102 ASN A N 1
ATOM 882 C CA . ASN A 1 102 ? -6.158 -3.392 -6.420 1.00 94.12 102 ASN A CA 1
ATOM 883 C C . ASN A 1 102 ? -7.164 -3.610 -5.269 1.00 94.12 102 ASN A C 1
ATOM 885 O O . ASN A 1 102 ? -8.282 -4.068 -5.499 1.00 94.12 102 ASN A O 1
ATOM 889 N N . ILE A 1 103 ? -6.800 -3.271 -4.025 1.00 95.56 103 ILE A N 1
ATOM 890 C CA . ILE A 1 103 ? -7.725 -3.312 -2.875 1.00 95.56 103 ILE A CA 1
ATOM 891 C C . ILE A 1 103 ? -8.822 -2.245 -3.006 1.00 95.56 103 ILE A C 1
ATOM 893 O O . ILE A 1 103 ? -9.971 -2.517 -2.662 1.00 95.56 103 ILE A O 1
ATOM 897 N N . ALA A 1 104 ? -8.500 -1.056 -3.518 1.00 95.94 104 ALA A N 1
ATOM 898 C CA . ALA A 1 104 ? -9.481 -0.006 -3.775 1.00 95.94 104 ALA A CA 1
ATOM 899 C C . ALA A 1 104 ? -10.479 -0.407 -4.877 1.00 95.94 104 ALA A C 1
ATOM 901 O O . ALA A 1 104 ? -11.672 -0.157 -4.732 1.00 95.94 104 ALA A O 1
ATOM 902 N N . TRP A 1 105 ? -10.027 -1.117 -5.914 1.00 96.19 105 TRP A N 1
ATOM 903 C CA . TRP A 1 105 ? -10.900 -1.678 -6.949 1.00 96.19 105 TRP A CA 1
ATOM 904 C C . TRP A 1 105 ? -11.856 -2.756 -6.408 1.00 96.19 105 TRP A C 1
ATOM 906 O O . TRP A 1 105 ? -13.055 -2.703 -6.678 1.00 96.19 105 TRP A O 1
ATOM 916 N N . GLU A 1 106 ? -11.385 -3.690 -5.571 1.00 96.50 106 GLU A N 1
ATOM 917 C CA . GLU A 1 106 ? -12.283 -4.645 -4.889 1.00 96.50 106 GLU A CA 1
ATOM 918 C C . GLU A 1 106 ? -13.284 -3.945 -3.952 1.00 96.50 106 GLU A C 1
ATOM 920 O O . GLU A 1 106 ? -14.440 -4.354 -3.845 1.00 96.50 106 GLU A O 1
ATOM 925 N N . MET A 1 107 ? -12.872 -2.858 -3.294 1.00 96.25 107 MET A N 1
ATOM 926 C CA . MET A 1 107 ? -13.769 -2.014 -2.499 1.00 96.25 107 MET A CA 1
ATOM 927 C C . MET A 1 107 ? -14.822 -1.310 -3.373 1.00 96.25 107 MET A C 1
ATOM 929 O O . MET A 1 107 ? -15.989 -1.244 -2.978 1.00 96.25 107 MET A O 1
ATOM 933 N N . GLU A 1 108 ? -14.458 -0.844 -4.569 1.00 95.06 108 GLU A N 1
ATOM 934 C CA . GLU A 1 108 ? -15.390 -0.208 -5.503 1.00 95.06 108 GLU A CA 1
ATOM 935 C C . GLU A 1 108 ? -16.431 -1.194 -6.057 1.00 95.06 108 GLU A C 1
ATOM 937 O O . GLU A 1 108 ? -17.607 -0.832 -6.140 1.00 95.06 108 GLU A O 1
ATOM 942 N N . LYS A 1 109 ? -16.074 -2.468 -6.294 1.00 94.88 109 LYS A N 1
ATOM 943 C CA . LYS A 1 109 ? -17.057 -3.532 -6.610 1.00 94.88 109 LYS A CA 1
ATOM 944 C C . LYS A 1 109 ? -18.122 -3.711 -5.523 1.00 94.88 109 LYS A C 1
ATOM 946 O O . LYS A 1 109 ? -19.255 -4.070 -5.829 1.00 94.88 109 LYS A O 1
ATOM 951 N N . LEU A 1 110 ? -17.783 -3.451 -4.256 1.00 94.19 110 LEU A N 1
ATOM 952 C CA . LEU A 1 110 ? -18.732 -3.457 -3.132 1.00 94.19 110 LEU A CA 1
ATOM 953 C C . LEU A 1 110 ? -19.529 -2.140 -2.997 1.00 94.19 110 LEU A C 1
ATOM 955 O O . LEU A 1 110 ? -20.263 -1.959 -2.023 1.00 94.19 110 LEU A O 1
ATOM 959 N N . GLY A 1 111 ? -19.387 -1.214 -3.951 1.00 93.19 111 GLY A N 1
ATOM 960 C CA . GLY A 1 111 ? -20.020 0.106 -3.960 1.00 93.19 111 GLY A CA 1
ATOM 961 C C . GLY A 1 111 ? -19.267 1.182 -3.168 1.00 93.19 111 GLY A C 1
ATOM 962 O O . GLY A 1 111 ? -19.786 2.287 -2.992 1.00 93.19 111 GLY A O 1
ATOM 963 N N . TYR A 1 112 ? -18.058 0.901 -2.669 1.00 94.50 112 TYR A N 1
ATOM 964 C CA . TYR A 1 112 ? -17.272 1.859 -1.891 1.00 94.50 112 TYR A CA 1
ATOM 965 C C . TYR A 1 112 ? -16.309 2.642 -2.788 1.00 94.50 112 TYR A C 1
ATOM 967 O O . TYR A 1 112 ? -15.207 2.187 -3.070 1.00 94.50 112 TYR A O 1
ATOM 975 N N . LYS A 1 113 ? -16.700 3.857 -3.191 1.00 93.12 113 LYS A N 1
ATOM 976 C CA . LYS A 1 113 ? -15.824 4.774 -3.939 1.00 93.12 113 LYS A CA 1
ATOM 977 C C . LYS A 1 113 ? -14.680 5.289 -3.051 1.00 93.12 113 LYS A C 1
ATOM 979 O O . LYS A 1 113 ? -14.860 6.244 -2.292 1.00 93.12 113 LYS A O 1
ATOM 984 N N . VAL A 1 114 ? -13.522 4.632 -3.130 1.00 93.44 114 VAL A N 1
ATOM 985 C CA . VAL A 1 114 ? -12.281 4.929 -2.388 1.00 93.44 114 VAL A CA 1
ATOM 986 C C . VAL A 1 114 ? -11.063 4.779 -3.302 1.00 93.44 114 VAL A C 1
ATOM 988 O O . VAL A 1 114 ? -11.119 4.044 -4.279 1.00 93.44 114 VAL A O 1
ATOM 991 N N . THR A 1 115 ? -9.944 5.432 -2.976 1.00 93.50 115 THR A N 1
ATOM 992 C CA . THR A 1 115 ? -8.658 5.241 -3.680 1.00 93.50 115 THR A CA 1
ATOM 993 C C . THR A 1 115 ? -7.670 4.410 -2.852 1.00 93.50 115 THR A C 1
ATOM 995 O O . THR A 1 115 ? -7.868 4.216 -1.644 1.00 93.50 115 THR A O 1
ATOM 998 N N . GLY A 1 116 ? -6.579 3.943 -3.475 1.00 93.06 116 GLY A N 1
ATOM 999 C CA . GLY A 1 116 ? -5.520 3.182 -2.801 1.00 93.06 116 GLY A CA 1
ATOM 1000 C C . GLY A 1 116 ? -4.933 3.913 -1.588 1.00 93.06 116 GLY A C 1
ATOM 1001 O O . GLY A 1 116 ? -4.849 3.339 -0.503 1.00 93.06 116 GLY A O 1
ATOM 1002 N N . ASP A 1 117 ? -4.645 5.212 -1.714 1.00 91.50 117 ASP A N 1
ATOM 1003 C CA . ASP A 1 117 ? -4.106 6.039 -0.619 1.00 91.50 117 ASP A CA 1
ATOM 1004 C C . ASP A 1 117 ? -5.080 6.196 0.563 1.00 91.50 117 ASP A C 1
ATOM 1006 O O . ASP A 1 117 ? -4.661 6.278 1.726 1.00 91.50 117 ASP A O 1
ATOM 1010 N N . MET A 1 118 ? -6.393 6.208 0.293 1.00 92.31 118 MET A N 1
ATOM 1011 C CA . MET A 1 118 ? -7.423 6.226 1.339 1.00 92.31 118 MET A CA 1
ATOM 1012 C C . MET A 1 118 ? -7.475 4.885 2.078 1.00 92.31 118 MET A C 1
ATOM 1014 O O . MET A 1 118 ? -7.600 4.870 3.306 1.00 92.31 118 MET A O 1
ATOM 1018 N N . CYS A 1 119 ? -7.338 3.774 1.347 1.00 95.00 119 CYS A N 1
ATOM 1019 C CA . CYS A 1 119 ? -7.274 2.421 1.898 1.00 95.00 119 CYS A CA 1
ATOM 1020 C C . CYS A 1 119 ? -6.018 2.221 2.761 1.00 95.00 119 CYS A C 1
ATOM 1022 O O . CYS A 1 119 ? -6.134 1.817 3.919 1.00 95.00 119 CYS A O 1
ATOM 1024 N N . ASP A 1 120 ? -4.839 2.592 2.253 1.00 94.75 120 ASP A N 1
ATOM 1025 C CA . ASP A 1 120 ? -3.568 2.557 2.987 1.00 94.75 120 ASP A CA 1
ATOM 1026 C C . ASP A 1 120 ? -3.623 3.412 4.259 1.00 94.75 120 ASP A C 1
ATOM 1028 O O . ASP A 1 120 ? -3.304 2.941 5.351 1.00 94.75 120 ASP A O 1
ATOM 1032 N N . THR A 1 121 ? -4.092 4.659 4.154 1.00 92.12 121 THR A N 1
ATOM 1033 C CA . THR A 1 121 ? -4.168 5.576 5.301 1.00 92.12 121 THR A CA 1
ATOM 1034 C C . THR A 1 121 ? -5.141 5.076 6.370 1.00 92.12 121 THR A C 1
ATOM 1036 O O . THR A 1 121 ? -4.800 5.068 7.556 1.00 92.12 121 THR A O 1
ATOM 1039 N N . LYS A 1 122 ? -6.326 4.589 5.977 1.00 94.50 122 LYS A N 1
ATOM 1040 C CA . LYS A 1 122 ? -7.282 3.967 6.905 1.00 94.50 122 LYS A CA 1
ATOM 1041 C C . LYS A 1 122 ? -6.684 2.715 7.552 1.00 94.50 122 LYS A C 1
ATOM 1043 O O . LYS A 1 122 ? -6.774 2.575 8.772 1.00 94.50 122 LYS A O 1
ATOM 1048 N N . TYR A 1 123 ? -6.042 1.836 6.781 1.00 95.38 123 TYR A N 1
ATOM 1049 C CA . TYR A 1 123 ? -5.466 0.599 7.306 1.00 95.38 123 TYR A CA 1
ATOM 1050 C C . TYR A 1 123 ? -4.267 0.843 8.232 1.00 95.38 123 TYR A C 1
ATOM 1052 O O . TYR A 1 123 ? -4.181 0.222 9.291 1.00 95.38 123 TYR A O 1
ATOM 1060 N N . ARG A 1 124 ? -3.371 1.786 7.906 1.00 93.38 124 ARG A N 1
ATOM 1061 C CA . ARG A 1 124 ? -2.254 2.185 8.782 1.00 93.38 124 ARG A CA 1
ATOM 1062 C C . ARG A 1 124 ? -2.741 2.644 10.156 1.00 93.38 124 ARG A C 1
ATOM 1064 O O . ARG A 1 124 ? -2.136 2.266 11.160 1.00 93.38 124 ARG A O 1
ATOM 1071 N N . ASN A 1 125 ? -3.848 3.385 10.209 1.00 91.19 125 ASN A N 1
ATOM 1072 C CA . ASN A 1 125 ? -4.452 3.827 11.467 1.00 91.19 125 ASN A CA 1
ATOM 1073 C C . ASN A 1 125 ? -5.028 2.644 12.271 1.00 91.19 125 ASN A C 1
ATOM 1075 O O . ASN A 1 125 ? -4.726 2.514 13.456 1.00 91.19 125 ASN A O 1
ATOM 1079 N N . LEU A 1 126 ? -5.768 1.730 11.629 1.00 94.50 126 LEU A N 1
ATOM 1080 C CA . LEU A 1 126 ? -6.278 0.508 12.275 1.00 94.50 126 LEU A CA 1
ATOM 1081 C C . LEU A 1 126 ? -5.135 -0.369 12.820 1.00 94.50 126 LEU A C 1
ATOM 1083 O O . LEU A 1 126 ? -5.187 -0.831 13.958 1.00 94.50 126 LEU A O 1
ATOM 1087 N N . LEU A 1 127 ? -4.064 -0.545 12.042 1.00 92.44 127 LEU A N 1
ATOM 1088 C CA . LEU A 1 127 ? -2.881 -1.309 12.441 1.00 92.44 127 LEU A CA 1
ATOM 1089 C C . LEU A 1 127 ? -2.133 -0.661 13.622 1.00 92.44 127 LEU A C 1
ATOM 1091 O O . LEU A 1 127 ? -1.516 -1.372 14.418 1.00 92.44 127 LEU A O 1
ATOM 1095 N N . ALA A 1 128 ? -2.173 0.668 13.757 1.00 90.12 128 ALA A N 1
ATOM 1096 C CA . ALA A 1 128 ? -1.638 1.364 14.926 1.00 90.12 128 ALA A CA 1
ATOM 1097 C C . ALA A 1 128 ? -2.483 1.077 16.180 1.00 90.12 128 ALA A C 1
ATOM 1099 O O . ALA A 1 128 ? -1.921 0.691 17.206 1.00 90.12 128 ALA A O 1
ATOM 1100 N N . THR A 1 129 ? -3.815 1.165 16.083 1.00 89.25 129 THR A N 1
ATOM 1101 C CA . THR A 1 129 ? -4.739 0.801 17.173 1.00 89.25 129 THR A CA 1
ATOM 1102 C C . THR A 1 129 ? -4.565 -0.658 17.603 1.00 89.25 129 THR A C 1
ATOM 1104 O O . THR A 1 129 ? -4.410 -0.920 18.795 1.00 89.25 129 THR A O 1
ATOM 1107 N N . TYR A 1 130 ? -4.475 -1.598 16.654 1.00 91.75 130 TYR A N 1
ATOM 1108 C CA . TYR A 1 130 ? -4.171 -3.007 16.937 1.00 91.75 130 TYR A CA 1
ATOM 1109 C C . TYR A 1 130 ? -2.876 -3.172 17.749 1.00 91.75 130 TYR A C 1
ATOM 1111 O O . TYR A 1 130 ? -2.879 -3.836 18.781 1.00 91.75 130 TYR A O 1
ATOM 1119 N N . LYS A 1 131 ? -1.778 -2.518 17.342 1.00 88.69 131 LYS A N 1
ATOM 1120 C CA . LYS A 1 131 ? -0.476 -2.606 18.032 1.00 88.69 131 LYS A CA 1
ATOM 1121 C C . LYS A 1 131 ? -0.484 -2.029 19.452 1.00 88.69 131 LYS A C 1
ATOM 1123 O O . LYS A 1 131 ? 0.323 -2.462 20.272 1.00 88.69 131 LYS A O 1
ATOM 1128 N N . VAL A 1 132 ? -1.349 -1.058 19.746 1.00 88.50 13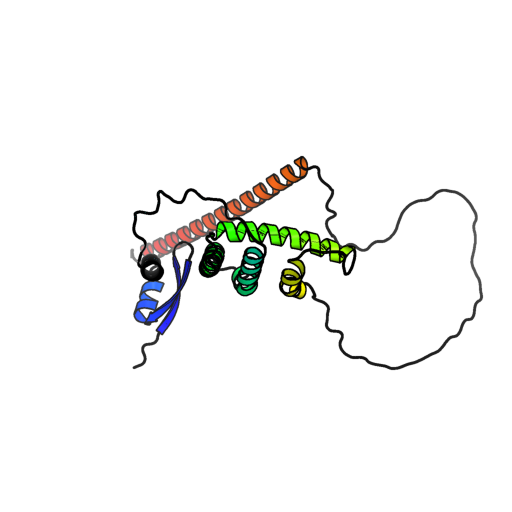2 VAL A N 1
ATOM 1129 C CA . VAL A 1 132 ? -1.551 -0.540 21.111 1.00 88.50 132 VAL A CA 1
ATOM 1130 C C . VAL A 1 132 ? -2.395 -1.519 21.926 1.00 88.50 132 VAL A C 1
ATOM 1132 O O . VAL A 1 132 ? -1.987 -1.925 23.012 1.00 88.50 132 VAL A O 1
ATOM 1135 N N . ASN A 1 133 ? -3.524 -1.963 21.373 1.00 88.56 133 ASN A N 1
ATOM 1136 C CA . ASN A 1 133 ? -4.432 -2.903 22.027 1.00 88.56 133 ASN A CA 1
ATOM 1137 C C . ASN A 1 133 ? -3.747 -4.233 22.360 1.00 88.56 133 ASN A C 1
ATOM 1139 O O . ASN A 1 133 ? -3.854 -4.712 23.484 1.00 88.56 133 ASN A O 1
ATOM 1143 N N . ARG A 1 134 ? -2.968 -4.793 21.431 1.00 88.88 134 ARG A N 1
ATOM 1144 C CA . ARG A 1 134 ? -2.240 -6.043 21.655 1.00 88.88 134 ARG A CA 1
ATOM 1145 C C . ARG A 1 134 ? -1.268 -5.941 22.836 1.00 88.88 134 ARG A C 1
ATOM 1147 O O . ARG A 1 134 ? -1.278 -6.819 23.688 1.00 88.88 134 ARG A O 1
ATOM 1154 N N . LYS A 1 135 ? -0.515 -4.840 22.960 1.00 86.69 135 LYS A N 1
ATOM 1155 C CA . LYS A 1 135 ? 0.333 -4.590 24.142 1.00 86.69 135 LYS A CA 1
ATOM 1156 C C . LYS A 1 135 ? -0.476 -4.516 25.437 1.00 86.69 135 LYS A C 1
ATOM 1158 O O . LYS A 1 135 ? -0.011 -4.988 26.465 1.00 86.69 135 LYS A O 1
ATOM 1163 N N . LYS A 1 136 ? -1.688 -3.951 25.394 1.00 84.94 136 LYS A N 1
ATOM 1164 C CA . LYS A 1 136 ? -2.597 -3.920 26.549 1.00 84.94 136 LYS A CA 1
ATOM 1165 C C . LYS A 1 136 ? -3.057 -5.332 26.940 1.00 84.94 136 LYS A C 1
ATOM 1167 O O . LYS A 1 136 ? -3.063 -5.644 28.125 1.00 84.94 136 LYS A O 1
ATOM 1172 N N . LYS A 1 137 ? -3.363 -6.207 25.972 1.00 88.56 137 LYS A N 1
ATOM 1173 C CA . LYS A 1 137 ? -3.630 -7.637 26.226 1.00 88.56 137 LYS A CA 1
ATOM 1174 C C . LYS A 1 137 ? -2.402 -8.347 26.819 1.00 88.56 137 LYS A C 1
ATOM 1176 O O . LYS A 1 137 ? -2.527 -9.022 27.833 1.00 88.56 137 LYS A O 1
ATOM 1181 N N . GLU A 1 138 ? -1.214 -8.124 26.253 1.00 86.38 138 GLU A N 1
ATOM 1182 C CA . GLU A 1 138 ? 0.067 -8.660 26.755 1.00 86.38 138 GLU A CA 1
ATOM 1183 C C . GLU A 1 138 ? 0.418 -8.179 28.187 1.00 86.38 138 GLU A C 1
ATOM 1185 O O . GLU A 1 138 ? 1.204 -8.833 28.866 1.00 86.38 138 GLU A O 1
ATOM 1190 N N . GLN A 1 139 ? -0.150 -7.058 28.659 1.00 84.94 139 GLN A N 1
ATOM 1191 C CA . GLN A 1 139 ? 0.107 -6.476 29.990 1.00 84.94 139 GLN A CA 1
ATOM 1192 C C . GLN A 1 139 ? -0.989 -6.735 31.033 1.00 84.94 139 GLN A C 1
ATOM 1194 O O . GLN A 1 139 ? -0.687 -6.797 32.222 1.00 84.94 139 GLN A O 1
ATOM 1199 N N . SER A 1 140 ? -2.254 -6.820 30.617 1.00 86.00 140 SER A N 1
ATOM 1200 C CA . SER A 1 140 ? -3.416 -6.869 31.521 1.00 86.00 140 SER A CA 1
ATOM 1201 C C . SER A 1 140 ? -4.275 -8.127 31.358 1.00 86.00 140 SER A C 1
ATOM 1203 O O . SER A 1 140 ? -5.296 -8.246 32.028 1.00 86.00 140 SER A O 1
ATOM 1205 N N . GLY A 1 141 ? -3.863 -9.066 30.504 1.00 78.56 141 GLY A N 1
ATOM 1206 C CA . GLY A 1 141 ? -4.493 -10.375 30.356 1.00 78.56 141 GLY A CA 1
ATOM 1207 C C . GLY A 1 141 ? -5.673 -10.425 29.383 1.00 78.56 141 GLY A C 1
ATOM 1208 O O . GLY A 1 141 ? -5.991 -9.474 28.660 1.00 78.56 141 GLY A O 1
ATOM 1209 N N . GLU A 1 142 ? -6.304 -11.596 29.347 1.00 72.56 142 GLU A N 1
ATOM 1210 C CA . GLU A 1 142 ? -7.459 -11.887 28.500 1.00 72.56 142 GLU A CA 1
ATOM 1211 C C . GLU A 1 142 ? -8.654 -10.997 28.889 1.00 72.56 142 GLU A C 1
ATOM 1213 O O . GLU A 1 142 ? -8.933 -10.795 30.069 1.00 72.56 142 GLU A O 1
ATOM 1218 N N . GLY A 1 143 ? -9.339 -10.412 27.901 1.00 72.44 143 GLY A N 1
ATOM 1219 C CA . GLY A 1 143 ? -10.430 -9.451 28.130 1.00 72.44 143 GLY A CA 1
ATOM 1220 C C . GLY A 1 143 ? -10.014 -7.981 28.322 1.00 72.44 143 GLY A C 1
ATOM 1221 O O . GLY A 1 143 ? -10.875 -7.105 28.312 1.00 72.44 143 GLY A O 1
ATOM 1222 N N . ALA A 1 144 ? -8.717 -7.652 28.401 1.00 78.19 144 ALA A N 1
ATOM 1223 C CA . ALA A 1 144 ? -8.259 -6.260 28.547 1.00 78.19 144 ALA A CA 1
ATOM 1224 C C . ALA A 1 144 ? -8.541 -5.346 27.328 1.00 78.19 144 ALA A C 1
ATOM 1226 O O . ALA A 1 144 ? -8.338 -4.127 27.403 1.00 78.19 144 ALA A O 1
ATOM 1227 N N . VAL A 1 145 ? -8.982 -5.909 26.200 1.00 86.00 145 VAL A N 1
ATOM 1228 C CA . VAL A 1 145 ? -9.246 -5.225 24.927 1.00 86.00 145 VAL A CA 1
ATOM 1229 C C . VAL A 1 145 ? -10.682 -5.500 24.490 1.00 86.00 145 VAL A C 1
ATOM 1231 O O . VAL A 1 145 ? -11.096 -6.649 24.412 1.00 86.00 145 VAL A O 1
ATOM 1234 N N . THR A 1 146 ? -11.417 -4.444 24.139 1.00 84.19 146 THR A N 1
ATOM 1235 C CA . THR A 1 146 ? -12.831 -4.519 23.723 1.00 84.19 146 THR A CA 1
ATOM 1236 C C . THR A 1 146 ? -13.028 -3.774 22.397 1.00 84.19 146 THR A C 1
ATOM 1238 O O . THR A 1 146 ? -13.834 -2.854 22.286 1.00 84.19 146 THR A O 1
ATOM 1241 N N . TRP A 1 147 ? -12.202 -4.095 21.396 1.00 92.62 147 TRP A N 1
ATOM 1242 C CA . TRP A 1 147 ? -12.173 -3.395 20.107 1.00 92.62 147 TRP A CA 1
ATOM 1243 C C . TRP A 1 147 ? -12.687 -4.297 18.985 1.00 92.62 147 TRP A C 1
ATOM 1245 O O . TRP A 1 147 ? -12.091 -5.330 18.707 1.00 92.62 147 TRP A O 1
ATOM 1255 N N . GLU A 1 148 ? -13.754 -3.861 18.314 1.00 92.12 148 GLU A N 1
ATOM 1256 C CA . GLU A 1 148 ? -14.537 -4.602 17.304 1.00 92.12 148 GLU A CA 1
ATOM 1257 C C . GLU A 1 148 ? -13.741 -5.245 16.148 1.00 92.12 148 GLU A C 1
ATOM 1259 O O . GLU A 1 148 ? -14.220 -6.192 15.528 1.00 92.12 148 GLU A O 1
ATOM 1264 N N . TYR A 1 149 ? -12.528 -4.766 15.854 1.00 92.56 149 TYR A N 1
ATOM 1265 C CA . TYR A 1 149 ? -11.667 -5.328 14.805 1.00 92.56 149 TYR A CA 1
ATOM 1266 C C . TYR A 1 149 ? -10.530 -6.212 15.341 1.00 92.56 149 TYR A C 1
ATOM 1268 O O . TYR A 1 149 ? -9.803 -6.796 14.538 1.00 92.56 149 TYR A O 1
ATOM 1276 N N . PHE A 1 150 ? -10.336 -6.302 16.663 1.00 92.00 150 PHE A N 1
ATOM 1277 C CA . PHE A 1 150 ? -9.141 -6.900 17.268 1.00 92.00 150 PHE A CA 1
ATOM 1278 C C . PHE A 1 150 ? -8.912 -8.342 16.813 1.00 92.00 150 PHE A C 1
ATOM 1280 O O . PHE A 1 150 ? -7.844 -8.646 16.284 1.00 92.00 150 PHE A O 1
ATOM 1287 N N . ASP A 1 151 ? -9.933 -9.191 16.911 1.00 90.38 151 ASP A N 1
ATOM 1288 C CA . ASP A 1 151 ? -9.812 -10.627 16.640 1.00 90.38 151 ASP A CA 1
ATOM 1289 C C . ASP A 1 151 ? -9.485 -10.926 15.170 1.00 90.38 151 ASP A C 1
ATOM 1291 O O . ASP A 1 151 ? -8.791 -11.895 14.868 1.00 90.38 151 ASP A O 1
ATOM 1295 N N . LYS A 1 152 ? -9.906 -10.059 14.236 1.00 91.50 152 LYS A N 1
ATOM 1296 C CA . LYS A 1 152 ? -9.546 -10.176 12.811 1.00 91.50 152 LYS A CA 1
ATOM 1297 C C . LYS A 1 152 ? -8.058 -9.900 12.570 1.00 91.50 152 LYS A C 1
ATOM 1299 O O . LYS A 1 152 ? -7.440 -10.575 11.745 1.00 91.50 152 LYS A O 1
ATOM 1304 N N . PHE A 1 153 ? -7.466 -8.955 13.305 1.00 91.25 153 PHE A N 1
ATOM 1305 C CA . PHE A 1 153 ? -6.019 -8.721 13.276 1.00 91.25 153 PHE A CA 1
ATOM 1306 C C . PHE A 1 153 ? -5.251 -9.796 14.066 1.00 91.25 153 PHE A C 1
ATOM 1308 O O . PHE A 1 153 ? -4.236 -10.285 13.577 1.00 91.25 153 PHE A O 1
ATOM 1315 N N . GLU A 1 154 ? -5.715 -10.211 15.247 1.00 90.56 154 GLU A N 1
ATOM 1316 C CA . GLU A 1 154 ? -5.006 -11.202 16.074 1.00 90.56 154 GLU A CA 1
ATOM 1317 C C . GLU A 1 154 ? -5.037 -12.604 15.430 1.00 90.56 154 GLU A C 1
ATOM 1319 O O . GLU A 1 154 ? -4.005 -13.263 15.359 1.00 90.56 154 GLU A O 1
ATOM 1324 N N . SER A 1 155 ? -6.151 -13.023 14.815 1.00 89.12 155 SER A N 1
ATOM 1325 C CA . SER A 1 155 ? -6.254 -14.304 14.087 1.00 89.12 155 SER A CA 1
ATOM 1326 C C . SER A 1 155 ? -5.287 -14.440 12.897 1.00 89.12 155 SER A C 1
ATOM 1328 O O . SER A 1 155 ? -5.091 -15.549 12.400 1.00 89.12 155 SER A O 1
ATOM 1330 N N . THR A 1 156 ? -4.715 -13.339 12.399 1.00 85.94 156 THR A N 1
ATOM 1331 C CA . THR A 1 156 ? -3.900 -13.305 11.167 1.00 85.94 156 THR A CA 1
ATOM 1332 C C . THR A 1 156 ? -2.473 -12.794 11.390 1.00 85.94 156 THR A C 1
ATOM 1334 O O . THR A 1 156 ? -1.547 -13.202 10.686 1.00 85.94 156 THR A O 1
ATOM 1337 N N . LEU A 1 157 ? -2.273 -11.919 12.380 1.00 85.56 157 LEU A N 1
ATOM 1338 C CA . LEU A 1 157 ? -0.980 -11.341 12.757 1.00 85.56 157 LEU A CA 1
ATOM 1339 C C . LEU A 1 157 ? -0.489 -11.838 14.125 1.00 85.56 157 LEU A C 1
ATOM 1341 O O . LEU A 1 157 ? 0.704 -11.738 14.407 1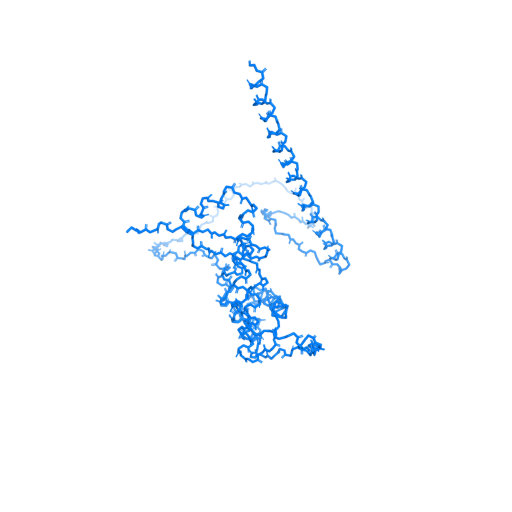.00 85.56 157 LEU A O 1
ATOM 1345 N N . GLY A 1 158 ? -1.380 -12.375 14.962 1.00 78.81 158 GLY A N 1
ATOM 1346 C CA . GLY A 1 158 ? -1.064 -12.945 16.270 1.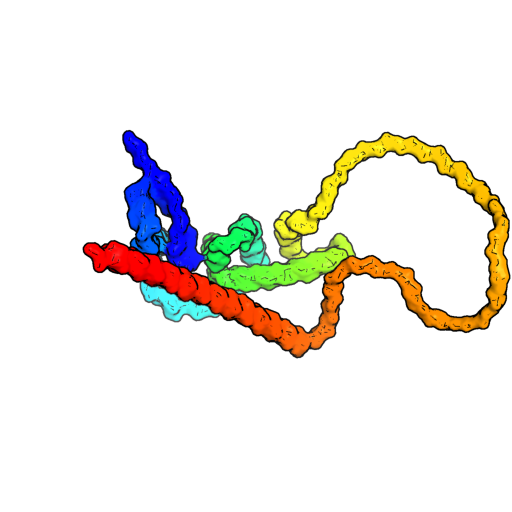00 78.81 158 GLY A CA 1
ATOM 1347 C C . GLY A 1 158 ? -0.240 -14.218 16.168 1.00 78.81 158 GLY A C 1
ATOM 1348 O O . GLY A 1 158 ? 0.868 -14.291 16.703 1.00 78.81 158 GLY A O 1
ATOM 1349 N N . SER A 1 159 ? -0.729 -15.169 15.369 1.00 61.88 159 SER A N 1
ATOM 1350 C CA . SER A 1 159 ? -0.106 -16.475 15.111 1.00 61.88 159 SER A CA 1
ATOM 1351 C C . SER A 1 159 ? 1.347 -16.371 14.628 1.00 61.88 159 SER A C 1
ATOM 1353 O O . SER A 1 159 ? 2.168 -17.224 14.947 1.00 61.88 159 SER A O 1
ATOM 1355 N N . LYS A 1 160 ? 1.702 -15.288 13.918 1.00 55.12 160 LYS A N 1
ATOM 1356 C CA . LYS A 1 160 ? 3.067 -15.029 13.418 1.00 55.12 160 LYS A CA 1
ATOM 1357 C C . LYS A 1 160 ? 4.087 -14.665 14.508 1.00 55.12 160 LYS A C 1
ATOM 1359 O O . LYS A 1 160 ? 5.273 -14.578 14.210 1.00 55.12 160 LYS A O 1
ATOM 1364 N N . ALA A 1 161 ? 3.640 -14.407 15.737 1.00 51.44 161 ALA A N 1
ATOM 1365 C CA . ALA A 1 161 ? 4.486 -13.994 16.858 1.00 51.44 161 ALA A CA 1
ATOM 1366 C C . ALA A 1 161 ? 4.623 -15.068 17.952 1.00 51.44 161 ALA A C 1
ATOM 1368 O O . ALA A 1 161 ? 5.376 -14.868 18.902 1.00 51.44 161 ALA A O 1
ATOM 1369 N N . SER A 1 16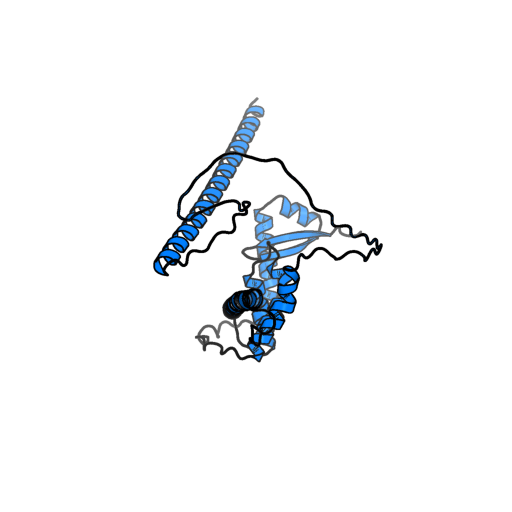2 ? 3.914 -16.196 17.834 1.00 41.56 162 SER A N 1
ATOM 1370 C CA . SER A 1 162 ? 3.946 -17.287 18.813 1.00 41.56 162 SER A CA 1
ATOM 1371 C C . SER A 1 162 ? 4.988 -18.348 18.449 1.00 41.56 162 SER A C 1
ATOM 1373 O O . SER A 1 162 ? 4.650 -19.506 18.215 1.00 41.56 162 SER A O 1
ATOM 1375 N N . THR A 1 163 ? 6.271 -17.974 18.429 1.00 38.56 163 THR A N 1
ATOM 1376 C CA . THR A 1 163 ? 7.383 -18.943 18.381 1.00 38.56 163 THR A CA 1
ATOM 1377 C C . THR A 1 163 ? 7.608 -19.569 19.761 1.00 38.56 163 THR A C 1
ATOM 1379 O O . THR A 1 163 ? 8.672 -19.420 20.363 1.00 38.56 163 THR A O 1
ATOM 1382 N N . ALA A 1 164 ? 6.580 -20.236 20.282 1.00 41.06 164 ALA A N 1
ATOM 1383 C CA . ALA A 1 164 ? 6.739 -21.206 21.354 1.00 41.06 164 ALA A CA 1
ATOM 1384 C C . ALA A 1 164 ? 7.279 -22.510 20.732 1.00 41.06 164 ALA A C 1
ATOM 1386 O O . ALA A 1 164 ? 6.769 -22.914 19.683 1.00 41.06 164 ALA A O 1
ATOM 1387 N N . PRO A 1 165 ? 8.298 -23.163 21.318 1.00 44.47 165 PRO A N 1
ATOM 1388 C CA . PRO A 1 165 ? 8.685 -24.502 20.884 1.00 44.47 165 PRO A CA 1
ATOM 1389 C C . PRO A 1 165 ? 7.526 -25.485 21.135 1.00 44.47 165 PRO A C 1
ATOM 1391 O O . PRO A 1 165 ? 6.774 -25.297 22.098 1.00 44.47 165 PRO A O 1
ATOM 1394 N N . PRO A 1 166 ? 7.347 -26.517 20.292 1.00 38.25 166 PRO A N 1
ATOM 1395 C CA . PRO A 1 166 ? 6.296 -27.506 20.498 1.00 38.25 166 PRO A CA 1
ATOM 1396 C C . PRO A 1 166 ? 6.538 -28.286 21.806 1.00 38.25 166 PRO A C 1
ATOM 1398 O O . PRO A 1 166 ? 7.677 -28.674 22.076 1.00 38.25 166 PRO A O 1
ATOM 1401 N N . PRO A 1 167 ? 5.499 -28.535 22.624 1.00 46.69 167 PRO A N 1
ATOM 1402 C CA . PRO A 1 167 ? 5.616 -29.371 23.812 1.00 46.69 167 PRO A CA 1
ATOM 1403 C C . PRO A 1 167 ? 5.630 -30.850 23.405 1.00 46.69 167 PRO A C 1
ATOM 1405 O O . PRO A 1 167 ? 4.587 -31.504 23.356 1.00 46.69 167 PRO A O 1
ATOM 1408 N N . GLU A 1 168 ? 6.807 -31.381 23.077 1.00 37.28 168 GLU A N 1
ATOM 1409 C CA . GLU A 1 168 ? 6.946 -32.801 22.749 1.00 37.28 168 GLU A CA 1
ATOM 1410 C C . GLU A 1 168 ? 6.839 -33.689 23.996 1.00 37.28 168 GLU A C 1
ATOM 1412 O O . GLU A 1 168 ? 7.673 -33.653 24.894 1.00 37.28 168 GLU A O 1
ATOM 1417 N N . THR A 1 169 ? 5.796 -34.522 23.979 1.00 41.47 169 THR A N 1
ATOM 1418 C CA . THR A 1 169 ? 5.644 -35.805 24.688 1.00 41.47 169 THR A CA 1
ATOM 1419 C C . THR A 1 169 ? 5.888 -35.856 26.199 1.00 41.47 169 THR A C 1
ATOM 1421 O O . THR A 1 169 ? 7.007 -35.874 26.701 1.00 41.47 169 THR A O 1
ATOM 1424 N N . VAL A 1 170 ? 4.778 -36.084 26.903 1.00 41.44 170 VAL A N 1
ATOM 1425 C CA . VAL A 1 170 ? 4.719 -36.710 28.229 1.00 41.44 170 VAL A CA 1
ATOM 1426 C C . VAL A 1 170 ? 5.671 -37.909 28.370 1.00 41.44 170 VAL A C 1
ATOM 1428 O O . VAL A 1 170 ? 5.630 -38.845 27.575 1.00 41.44 170 VAL A O 1
ATOM 1431 N N . GLY A 1 171 ? 6.475 -37.904 29.434 1.00 31.81 171 GLY A N 1
ATOM 1432 C CA . GLY A 1 171 ? 7.322 -39.021 29.855 1.00 31.81 171 GLY A CA 1
ATOM 1433 C C . GLY A 1 171 ? 7.285 -39.136 31.375 1.00 31.81 171 GLY A C 1
ATOM 1434 O O . GLY A 1 171 ? 7.985 -38.404 32.068 1.00 31.81 171 GLY A O 1
ATOM 1435 N N . SER A 1 172 ? 6.414 -40.002 31.892 1.00 39.00 172 SER A N 1
ATOM 1436 C CA . SER A 1 172 ? 6.257 -40.236 33.331 1.00 39.00 172 SER A CA 1
ATOM 1437 C C . SER A 1 172 ? 7.248 -41.294 33.814 1.00 39.00 172 SER A C 1
ATOM 1439 O O . SER A 1 172 ? 7.314 -42.379 33.243 1.00 39.00 172 SER A O 1
ATOM 1441 N N . VAL A 1 173 ? 7.964 -40.971 34.889 1.00 35.72 173 VAL A N 1
ATOM 1442 C CA . VAL A 1 173 ? 8.481 -41.920 35.882 1.00 35.72 173 VAL A CA 1
ATOM 1443 C C . VAL A 1 173 ? 8.532 -41.198 37.223 1.00 35.72 173 VAL A C 1
ATOM 1445 O O . VAL A 1 173 ? 9.142 -40.135 37.338 1.00 35.72 173 VAL A O 1
ATOM 1448 N N . ASP A 1 174 ? 7.877 -41.763 38.229 1.00 34.69 174 ASP A N 1
ATOM 1449 C CA . ASP A 1 174 ? 8.045 -41.353 39.616 1.00 34.69 174 ASP A CA 1
ATOM 1450 C C . ASP A 1 174 ? 9.447 -41.732 40.115 1.00 34.69 174 ASP A C 1
ATOM 1452 O O . ASP A 1 174 ? 9.967 -42.795 39.774 1.00 34.69 174 ASP A O 1
ATOM 1456 N N . ASN A 1 175 ? 10.000 -40.946 41.040 1.00 36.62 175 ASN A N 1
ATOM 1457 C CA . ASN A 1 175 ? 10.342 -41.554 42.321 1.00 36.62 175 ASN A CA 1
ATOM 1458 C C . ASN A 1 175 ? 10.216 -40.548 43.471 1.00 36.62 175 ASN A C 1
ATOM 1460 O O . ASN A 1 175 ? 10.320 -39.336 43.278 1.00 36.62 175 ASN A O 1
ATOM 1464 N N . MET A 1 176 ? 9.975 -41.073 44.667 1.00 33.12 176 MET A N 1
ATOM 1465 C CA . MET A 1 176 ? 9.750 -40.314 45.892 1.00 33.12 176 MET A CA 1
ATOM 1466 C C . MET A 1 176 ? 10.789 -40.711 46.931 1.00 33.12 176 MET A C 1
ATOM 1468 O O . MET A 1 176 ? 10.879 -41.883 47.269 1.00 33.12 176 MET A O 1
ATOM 1472 N N . GLU A 1 177 ? 11.463 -39.729 47.523 1.00 30.84 177 GLU A N 1
ATOM 1473 C CA . GLU A 1 177 ? 12.081 -39.886 48.839 1.00 30.84 177 GLU A CA 1
ATOM 1474 C C . GLU A 1 177 ? 12.205 -38.521 49.529 1.00 30.84 177 GLU A C 1
ATOM 1476 O O . GLU A 1 177 ? 12.444 -37.494 48.890 1.00 30.84 177 GLU A O 1
ATOM 1481 N N . LYS A 1 178 ? 11.981 -38.514 50.844 1.00 35.72 178 LYS A N 1
ATOM 1482 C CA . LYS A 1 178 ? 12.289 -37.407 51.753 1.00 35.72 178 LYS A CA 1
ATOM 1483 C C . LYS A 1 178 ? 13.242 -37.967 52.796 1.00 35.72 178 LYS A C 1
ATOM 1485 O O . LYS A 1 178 ? 12.891 -38.989 53.372 1.00 35.72 178 LYS A O 1
ATOM 1490 N N . GLU A 1 179 ? 14.291 -37.236 53.146 1.00 29.56 179 GLU A N 1
ATOM 1491 C CA . GLU A 1 179 ? 14.795 -37.204 54.523 1.00 29.56 179 GLU A CA 1
ATOM 1492 C C . GLU A 1 179 ? 15.231 -35.774 54.877 1.00 29.56 179 GLU A C 1
ATOM 1494 O O . GLU A 1 179 ? 15.483 -34.949 53.997 1.00 29.56 179 GLU A O 1
ATOM 1499 N N . ASP A 1 180 ? 15.229 -35.482 56.175 1.00 35.12 180 ASP A N 1
ATOM 1500 C CA . ASP A 1 180 ? 15.513 -34.186 56.796 1.00 35.12 180 ASP A CA 1
ATOM 1501 C C . ASP A 1 180 ? 16.272 -34.461 58.100 1.00 35.12 180 ASP A C 1
ATOM 1503 O O . ASP A 1 180 ? 15.720 -35.088 59.005 1.00 35.12 180 ASP A O 1
ATOM 1507 N N . ILE A 1 181 ? 17.534 -34.032 58.170 1.00 32.00 181 ILE A N 1
ATOM 1508 C CA . ILE A 1 181 ? 18.416 -34.101 59.342 1.00 32.00 181 ILE A CA 1
ATOM 1509 C C . ILE A 1 181 ? 19.228 -32.796 59.393 1.00 32.00 181 ILE A C 1
ATOM 1511 O O . ILE A 1 181 ? 19.715 -32.309 58.373 1.00 32.00 181 ILE A O 1
ATOM 1515 N N . ASN A 1 182 ? 19.352 -32.233 60.595 1.00 28.38 182 ASN A N 1
ATOM 1516 C CA . ASN A 1 182 ? 20.068 -30.990 60.900 1.00 28.38 182 ASN A CA 1
ATOM 1517 C C . ASN A 1 182 ? 21.460 -31.279 61.520 1.00 28.38 182 ASN A C 1
ATOM 1519 O O . ASN A 1 182 ? 21.865 -32.438 61.599 1.00 28.38 182 ASN A O 1
ATOM 1523 N N . GLN A 1 183 ? 22.120 -30.223 62.028 1.00 28.83 183 GLN A N 1
ATOM 1524 C CA . GLN A 1 183 ? 23.325 -30.233 62.885 1.00 28.83 183 GLN A CA 1
ATOM 1525 C C . GLN A 1 183 ? 24.679 -30.567 62.195 1.00 28.83 183 GLN A C 1
ATOM 1527 O O . GLN A 1 183 ? 24.753 -31.449 61.348 1.00 28.83 183 GLN A O 1
ATOM 1532 N N . GLU A 1 184 ? 25.817 -29.936 62.536 1.00 32.31 184 GLU A N 1
ATOM 1533 C CA . GLU A 1 184 ? 26.084 -28.672 63.269 1.00 32.31 184 GLU A CA 1
ATOM 1534 C C . GLU A 1 184 ? 27.534 -28.176 62.999 1.00 32.31 184 GLU A C 1
ATOM 1536 O O . GLU A 1 184 ? 28.292 -28.917 62.384 1.00 32.31 184 GLU A O 1
ATOM 1541 N N . VAL A 1 185 ? 27.857 -26.942 63.443 1.00 30.84 185 VAL A N 1
ATOM 1542 C CA . VAL A 1 185 ? 29.162 -26.229 63.658 1.00 30.84 185 VAL A CA 1
ATOM 1543 C C . VAL A 1 185 ? 30.506 -26.827 63.146 1.00 30.84 185 VAL A C 1
ATOM 1545 O O . VAL A 1 185 ? 30.730 -28.031 63.118 1.00 30.84 185 VAL A O 1
ATOM 1548 N N . LEU A 1 186 ? 31.530 -26.040 62.783 1.00 28.33 186 LEU A N 1
ATOM 1549 C CA . LEU A 1 186 ? 31.923 -24.688 63.241 1.00 28.33 186 LEU A CA 1
ATOM 1550 C C . LEU A 1 186 ? 32.499 -23.840 62.073 1.00 28.33 186 LEU A C 1
ATOM 1552 O O . LEU A 1 186 ? 32.805 -24.410 61.026 1.00 28.33 186 LEU A O 1
ATOM 1556 N N . ASP A 1 187 ? 32.917 -22.571 62.202 1.00 28.09 187 ASP A N 1
ATOM 1557 C CA . ASP A 1 187 ? 32.328 -21.296 62.697 1.00 28.09 187 ASP A CA 1
ATOM 1558 C C . ASP A 1 187 ? 33.274 -20.183 62.117 1.00 28.09 187 ASP A C 1
ATOM 1560 O O . ASP A 1 187 ? 33.662 -20.345 60.958 1.00 28.09 187 ASP A O 1
ATOM 1564 N N . ASP A 1 188 ? 33.751 -19.063 62.691 1.00 30.20 188 ASP A N 1
ATOM 1565 C CA . ASP A 1 188 ? 33.600 -18.322 63.964 1.00 30.20 188 ASP A CA 1
ATOM 1566 C C . ASP A 1 188 ? 34.132 -16.863 63.769 1.00 30.20 188 ASP A C 1
ATOM 1568 O O . ASP A 1 188 ? 34.537 -16.505 62.664 1.00 30.20 188 ASP A O 1
ATOM 1572 N N . GLU A 1 189 ? 34.131 -16.048 64.834 1.00 31.17 189 GLU A N 1
ATOM 1573 C CA . GLU A 1 189 ? 34.910 -14.819 65.135 1.00 31.17 189 GLU A CA 1
ATOM 1574 C C . GLU A 1 189 ? 35.205 -13.796 63.987 1.00 31.17 189 GLU A C 1
ATOM 1576 O O . GLU A 1 189 ? 35.954 -14.061 63.052 1.00 31.17 189 GLU A O 1
ATOM 1581 N N . ALA A 1 190 ? 34.757 -12.526 64.017 1.00 33.09 190 ALA A N 1
ATOM 1582 C CA . ALA A 1 190 ? 34.321 -11.708 65.157 1.00 33.09 190 ALA A CA 1
ATOM 1583 C C . ALA A 1 190 ? 33.321 -10.562 64.827 1.00 33.09 190 ALA A C 1
ATOM 1585 O O . ALA A 1 190 ? 33.197 -10.082 63.703 1.00 33.09 190 ALA A O 1
ATOM 1586 N N . LEU A 1 191 ? 32.673 -10.101 65.906 1.00 27.42 191 LEU A N 1
ATOM 1587 C CA . LEU A 1 191 ? 32.048 -8.793 66.217 1.00 27.42 191 LEU A CA 1
ATOM 1588 C C . LEU A 1 191 ? 32.608 -7.548 65.462 1.00 27.42 191 LEU A C 1
ATOM 1590 O O . LEU A 1 191 ? 33.801 -7.493 65.193 1.00 27.42 191 LEU A O 1
ATOM 1594 N N . SER A 1 192 ? 31.878 -6.442 65.197 1.00 28.53 192 SER A N 1
ATOM 1595 C CA . SER A 1 192 ? 30.494 -6.011 65.521 1.00 28.53 192 SER A CA 1
ATOM 1596 C C . SER A 1 192 ? 30.033 -4.814 64.633 1.00 28.53 192 SER A C 1
ATOM 1598 O O . SER A 1 192 ? 30.866 -4.170 64.008 1.00 28.53 192 SER A O 1
ATOM 1600 N N . LEU A 1 193 ? 28.716 -4.530 64.630 1.00 26.83 193 LEU A N 1
ATOM 1601 C CA . LEU A 1 193 ? 27.933 -3.307 64.279 1.00 26.83 193 LEU A CA 1
ATOM 1602 C C . LEU A 1 193 ? 28.633 -2.052 63.661 1.00 26.83 193 LEU A C 1
ATOM 1604 O O . LEU A 1 193 ? 29.683 -1.624 64.116 1.00 26.83 193 LEU A O 1
ATOM 1608 N N . SER A 1 194 ? 28.014 -1.271 62.752 1.00 29.86 194 SER A N 1
ATOM 1609 C CA . SER A 1 194 ? 26.563 -1.053 62.523 1.00 29.86 194 SER A CA 1
ATOM 1610 C C . SER A 1 194 ? 26.189 -0.330 61.202 1.00 29.86 194 SER A C 1
ATOM 1612 O O . SER A 1 194 ? 26.976 0.428 60.649 1.00 29.86 194 SER A O 1
ATOM 1614 N N . S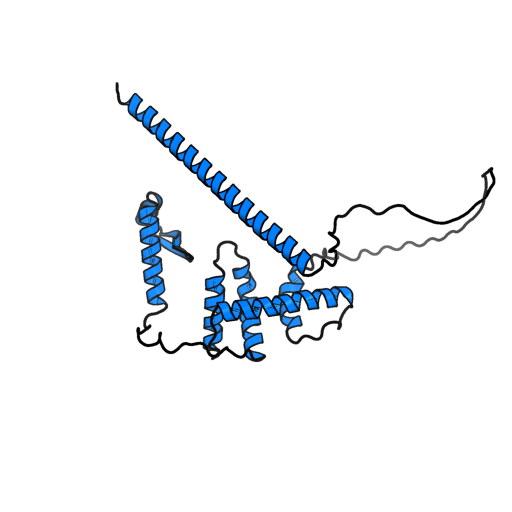ER A 1 195 ? 24.903 -0.477 60.837 1.00 32.88 195 SER A N 1
ATOM 1615 C CA . SER A 1 195 ? 24.009 0.470 60.127 1.00 32.88 195 SER A CA 1
ATOM 1616 C C . SER A 1 195 ? 24.001 0.669 58.590 1.00 32.88 195 SER A C 1
ATOM 1618 O O . SER A 1 195 ? 24.996 0.955 57.940 1.00 32.88 195 SER A O 1
ATOM 1620 N N . GLU A 1 196 ? 22.756 0.642 58.084 1.00 30.34 196 GLU A N 1
ATOM 1621 C CA . GLU A 1 196 ? 22.164 1.326 56.910 1.00 30.34 196 GLU A CA 1
ATOM 1622 C C . GLU A 1 196 ? 22.552 0.942 55.461 1.00 30.34 196 GLU A C 1
ATOM 1624 O O . GLU A 1 196 ? 23.302 1.607 54.757 1.00 30.34 196 GLU A O 1
ATOM 1629 N N . ALA A 1 197 ? 21.849 -0.089 54.974 1.00 33.31 197 ALA A N 1
ATOM 1630 C CA . ALA A 1 197 ? 21.082 -0.106 53.719 1.00 33.31 197 ALA A CA 1
ATOM 1631 C C . ALA A 1 197 ? 21.632 0.605 52.455 1.00 33.31 197 ALA A C 1
ATOM 1633 O O . ALA A 1 197 ? 21.302 1.766 52.205 1.00 33.31 197 ALA A O 1
ATOM 1634 N N . SER A 1 198 ? 22.220 -0.169 51.523 1.00 30.39 198 SER A N 1
ATOM 1635 C CA . SER A 1 198 ? 21.765 -0.238 50.108 1.00 30.39 198 SER A CA 1
ATOM 1636 C C . SER A 1 198 ? 22.572 -1.196 49.206 1.00 30.39 198 SER A C 1
ATOM 1638 O O . SER A 1 198 ? 23.737 -1.483 49.450 1.00 30.39 198 SER A O 1
ATOM 1640 N N . THR A 1 199 ? 21.963 -1.532 48.057 1.00 26.23 199 THR A N 1
ATOM 1641 C CA . THR A 1 199 ? 22.573 -1.918 46.755 1.00 26.23 199 THR A CA 1
ATOM 1642 C C . THR A 1 199 ? 23.264 -3.279 46.531 1.00 26.23 199 THR A C 1
ATOM 1644 O O . THR A 1 199 ? 24.339 -3.540 47.048 1.00 26.23 199 THR A O 1
ATOM 1647 N N . SER A 1 200 ? 22.763 -3.970 45.486 1.00 31.94 200 SER A N 1
ATOM 1648 C CA . SER A 1 200 ? 23.482 -4.894 44.572 1.00 31.94 200 SER A CA 1
ATOM 1649 C C . SER A 1 200 ? 23.910 -6.263 45.152 1.00 31.94 200 SER A C 1
ATOM 1651 O O . SER A 1 200 ? 24.083 -6.401 46.350 1.00 31.94 200 SER A O 1
ATOM 1653 N N . SER A 1 201 ? 24.065 -7.363 44.398 1.00 36.69 201 SER A N 1
ATOM 1654 C CA . SER A 1 201 ? 24.009 -7.642 42.941 1.00 36.69 201 SER A CA 1
ATOM 1655 C C . SER A 1 201 ? 23.302 -9.013 42.725 1.00 36.69 201 SER A C 1
ATOM 1657 O O . SER A 1 201 ? 23.122 -9.741 43.689 1.00 36.69 201 SER A O 1
ATOM 1659 N N . ASN A 1 202 ? 22.851 -9.491 41.557 1.00 36.56 202 ASN A N 1
ATOM 1660 C CA . ASN A 1 202 ? 23.314 -9.348 40.171 1.00 36.56 202 ASN A CA 1
ATOM 1661 C C . ASN A 1 202 ? 22.137 -9.497 39.180 1.00 36.56 202 ASN A C 1
ATOM 1663 O O . ASN A 1 202 ? 21.239 -10.301 39.413 1.00 36.56 202 ASN A O 1
ATOM 1667 N N . ILE A 1 203 ? 22.179 -8.817 38.025 1.00 37.81 203 ILE A N 1
ATOM 1668 C CA . ILE A 1 203 ? 21.255 -9.067 36.899 1.00 37.81 203 ILE A CA 1
ATOM 1669 C C . ILE A 1 203 ? 22.060 -9.283 35.612 1.00 37.81 203 ILE A C 1
ATOM 1671 O O . ILE A 1 203 ? 22.859 -8.435 35.215 1.00 37.81 203 ILE A O 1
ATOM 1675 N N . CYS A 1 204 ? 21.825 -10.418 34.948 1.00 32.06 204 CYS A N 1
ATOM 1676 C CA . CYS A 1 204 ? 22.474 -10.779 33.687 1.00 32.06 204 CYS A CA 1
ATOM 1677 C C . CYS A 1 204 ? 22.085 -9.819 32.544 1.00 32.06 204 CYS A C 1
ATOM 1679 O O . CYS A 1 204 ? 20.940 -9.370 32.440 1.00 32.06 204 CYS A O 1
ATOM 1681 N N . MET A 1 205 ? 23.034 -9.492 31.661 1.00 37.22 205 MET A N 1
ATOM 1682 C CA . MET A 1 205 ? 22.804 -8.515 30.597 1.00 37.22 205 MET A CA 1
ATOM 1683 C C . MET A 1 205 ? 21.948 -9.061 29.447 1.00 37.22 205 MET A C 1
ATOM 1685 O O . MET A 1 205 ? 22.344 -9.961 28.713 1.00 37.22 205 MET A O 1
ATOM 1689 N N . SER A 1 206 ? 20.831 -8.387 29.177 1.00 38.31 206 SER A N 1
ATOM 1690 C CA . SER A 1 206 ? 20.132 -8.443 27.887 1.00 38.31 206 SER A CA 1
ATOM 1691 C C . SER A 1 206 ? 19.545 -7.072 27.556 1.00 38.31 206 SER A C 1
ATOM 1693 O O . SER A 1 206 ? 18.636 -6.583 28.225 1.00 38.31 206 SER A O 1
ATOM 1695 N N . LYS A 1 207 ? 20.107 -6.407 26.537 1.00 38.09 207 LYS A N 1
ATOM 1696 C CA . LYS A 1 207 ? 19.931 -4.964 26.269 1.00 38.09 207 LYS A CA 1
ATOM 1697 C C . LYS A 1 207 ? 18.573 -4.606 25.631 1.00 38.09 207 LYS A C 1
ATOM 1699 O O . LYS A 1 207 ? 18.522 -4.060 24.529 1.00 38.09 207 LYS A O 1
ATOM 1704 N N . LYS A 1 208 ? 17.459 -4.840 26.337 1.00 37.72 208 LYS A N 1
ATOM 1705 C CA . LYS A 1 208 ? 16.166 -4.208 26.010 1.00 37.72 208 LYS A CA 1
ATOM 1706 C C . LYS A 1 208 ? 16.271 -2.696 26.254 1.00 37.72 208 LYS A C 1
ATOM 1708 O O . LYS A 1 208 ? 16.541 -2.254 27.368 1.00 37.72 208 LYS A O 1
ATOM 1713 N N . ARG A 1 209 ? 16.071 -1.887 25.207 1.00 38.84 209 ARG A N 1
ATOM 1714 C CA . ARG A 1 209 ? 16.095 -0.416 25.301 1.00 38.84 209 ARG A CA 1
ATOM 1715 C C . ARG A 1 209 ? 14.922 0.073 26.160 1.00 38.84 209 ARG A C 1
ATOM 1717 O O . ARG A 1 209 ? 13.781 -0.004 25.715 1.00 38.84 209 ARG A O 1
ATOM 1724 N N . LYS A 1 210 ? 15.200 0.622 27.352 1.00 39.91 210 LYS A N 1
ATOM 1725 C CA . LYS A 1 210 ? 14.224 1.437 28.097 1.00 39.91 210 LYS A CA 1
ATOM 1726 C C . LYS A 1 210 ? 13.848 2.647 27.239 1.00 39.91 210 LYS A C 1
ATOM 1728 O O . LYS A 1 210 ? 14.674 3.538 27.043 1.00 39.91 210 LYS A O 1
ATOM 1733 N N . THR A 1 211 ? 12.612 2.695 26.755 1.00 39.78 211 THR A N 1
ATOM 1734 C CA . THR A 1 211 ? 12.012 3.934 26.253 1.00 39.78 211 THR A CA 1
ATOM 1735 C C . THR A 1 211 ? 11.839 4.881 27.432 1.00 39.78 211 THR A C 1
ATOM 1737 O O . THR A 1 211 ? 10.961 4.672 28.265 1.00 39.78 211 THR A O 1
ATOM 1740 N N . LYS A 1 212 ? 12.697 5.901 27.521 1.00 51.16 212 LYS A N 1
ATOM 1741 C CA . LYS A 1 212 ? 12.413 7.073 28.352 1.00 51.16 212 LYS A CA 1
ATOM 1742 C C . LYS A 1 212 ? 11.175 7.757 27.774 1.00 51.16 212 LYS A C 1
ATOM 1744 O O . LYS A 1 212 ? 11.076 7.876 26.552 1.00 51.16 212 LYS A O 1
ATOM 1749 N N . GLU A 1 213 ? 10.269 8.224 28.623 1.00 47.41 213 GLU A N 1
ATOM 1750 C CA . GLU A 1 213 ? 9.192 9.112 28.187 1.00 47.41 213 GLU A CA 1
ATOM 1751 C C . GLU A 1 213 ? 9.800 10.483 27.880 1.00 47.41 213 GLU A C 1
ATOM 1753 O O . GLU A 1 213 ? 10.025 11.315 28.754 1.00 47.41 213 GLU A O 1
ATOM 1758 N N . LEU A 1 214 ? 10.179 10.663 26.616 1.00 55.16 214 LEU A N 1
ATOM 1759 C CA . LEU A 1 214 ? 10.698 11.919 26.098 1.00 55.16 214 LEU A CA 1
ATOM 1760 C C . LEU A 1 214 ? 9.536 12.875 25.826 1.00 55.16 214 LEU A C 1
ATOM 1762 O O . LEU A 1 214 ? 8.509 12.477 25.272 1.00 55.16 214 LEU A O 1
ATOM 1766 N N . CYS A 1 215 ? 9.727 14.150 26.167 1.00 48.09 215 CYS A N 1
ATOM 1767 C CA . CYS A 1 215 ? 8.804 15.218 25.795 1.00 48.09 215 CYS A CA 1
ATOM 1768 C C . CYS A 1 215 ? 8.561 15.201 24.276 1.00 48.09 215 CYS A C 1
ATOM 1770 O O . CYS A 1 215 ? 9.460 14.865 23.503 1.00 48.09 215 CYS A O 1
ATOM 1772 N N . PHE A 1 216 ? 7.368 15.604 23.826 1.00 50.88 216 PHE A N 1
ATOM 1773 C CA . PHE A 1 216 ? 7.006 15.626 22.402 1.00 50.88 216 PHE A CA 1
ATOM 1774 C C . PHE A 1 216 ? 8.050 16.354 21.531 1.00 50.88 216 PHE A C 1
ATOM 1776 O O . PHE A 1 216 ? 8.388 15.887 20.444 1.00 50.88 216 PHE A O 1
ATOM 1783 N N . ASN A 1 217 ? 8.639 17.438 22.048 1.00 60.16 217 ASN A N 1
ATOM 1784 C CA . ASN A 1 217 ? 9.729 18.166 21.392 1.00 60.16 217 ASN A CA 1
ATOM 1785 C C . ASN A 1 217 ? 11.018 17.337 21.243 1.00 60.16 217 ASN A C 1
ATOM 1787 O O . ASN A 1 217 ? 11.711 17.455 20.236 1.00 60.16 217 ASN A O 1
ATOM 1791 N N . ASP A 1 218 ? 11.349 16.486 22.213 1.00 63.94 218 ASP A N 1
ATOM 1792 C CA . ASP A 1 218 ? 12.548 15.643 22.172 1.00 63.94 218 ASP A CA 1
ATOM 1793 C C . ASP A 1 218 ? 12.332 14.388 21.322 1.00 63.94 218 ASP A C 1
ATOM 1795 O O . ASP A 1 218 ? 13.228 14.008 20.568 1.00 63.94 218 ASP A O 1
ATOM 1799 N N . TYR A 1 219 ? 11.118 13.823 21.324 1.00 69.25 219 TYR A N 1
ATOM 1800 C CA . TYR A 1 219 ? 10.701 12.844 20.317 1.00 69.25 219 TYR A CA 1
ATOM 1801 C C . TYR A 1 219 ? 10.826 13.414 18.895 1.00 69.25 219 TYR A C 1
ATOM 1803 O O . TYR A 1 219 ? 11.295 12.717 17.994 1.00 69.25 219 TYR A O 1
ATOM 1811 N N . LEU A 1 220 ? 10.448 14.681 18.682 1.00 66.62 220 LEU A N 1
ATOM 1812 C CA . LEU A 1 220 ? 10.537 15.329 17.373 1.00 66.62 220 LEU A CA 1
ATOM 1813 C C . LEU A 1 220 ? 12.000 15.539 16.937 1.00 66.62 220 LEU A C 1
ATOM 1815 O O . LEU A 1 220 ? 12.335 15.225 15.795 1.00 66.62 220 LEU A O 1
ATOM 1819 N N . LYS A 1 221 ? 12.891 15.953 17.852 1.00 71.31 221 LYS A N 1
ATOM 1820 C CA . LYS A 1 221 ? 14.352 16.009 17.617 1.00 71.31 221 LYS A CA 1
ATOM 1821 C C . LYS A 1 221 ? 14.940 14.627 17.305 1.00 71.31 221 LYS A C 1
ATOM 1823 O O . LYS A 1 221 ? 15.733 14.490 16.378 1.00 71.31 221 LYS A O 1
ATOM 1828 N N . GLU A 1 222 ? 14.563 13.590 18.057 1.00 75.81 222 GLU A N 1
ATOM 1829 C CA . GLU A 1 222 ? 15.040 12.218 17.826 1.00 75.81 222 GLU A CA 1
ATOM 1830 C C . GLU A 1 222 ? 14.448 11.606 16.547 1.00 75.81 222 GLU A C 1
ATOM 1832 O O . GLU A 1 222 ? 15.071 10.746 15.926 1.00 75.81 222 GLU A O 1
ATOM 1837 N N . LYS A 1 223 ? 13.264 12.051 16.108 1.00 70.94 223 LYS A N 1
ATOM 1838 C CA . LYS A 1 223 ? 12.736 11.730 14.780 1.00 70.94 223 LYS A CA 1
ATOM 1839 C C . LYS A 1 223 ? 13.582 12.383 13.690 1.00 70.94 223 LYS A C 1
ATOM 1841 O O . LYS A 1 223 ? 14.069 11.658 12.829 1.00 70.94 223 LYS A O 1
ATOM 1846 N N . LEU A 1 224 ? 13.820 13.694 13.776 1.00 79.25 224 LEU A N 1
ATOM 1847 C CA . LEU A 1 224 ? 14.607 14.431 12.786 1.00 79.25 224 LEU A CA 1
ATOM 1848 C C . LEU A 1 224 ? 15.998 13.802 12.599 1.00 79.25 224 LEU A C 1
ATOM 1850 O O . LEU A 1 224 ? 16.351 13.446 11.482 1.00 79.25 224 LEU A O 1
ATOM 1854 N N . LYS A 1 225 ? 16.710 13.501 13.694 1.00 83.69 225 LYS A N 1
ATOM 1855 C CA . LYS A 1 225 ? 18.014 12.811 13.652 1.00 83.69 225 LYS A CA 1
ATOM 1856 C C . LYS A 1 225 ? 17.977 11.427 12.997 1.00 83.69 225 LYS A C 1
ATOM 1858 O O . LYS A 1 225 ? 18.932 11.037 12.332 1.00 83.69 225 LYS A O 1
ATOM 1863 N N . ARG A 1 226 ? 16.894 10.659 13.170 1.00 72.62 226 ARG A N 1
ATOM 1864 C CA . ARG A 1 226 ? 16.726 9.351 12.505 1.00 72.62 226 ARG A CA 1
ATOM 1865 C C . ARG A 1 226 ? 16.441 9.498 11.014 1.00 72.62 226 ARG A C 1
ATOM 1867 O O . ARG A 1 226 ? 16.907 8.669 10.232 1.00 72.62 226 ARG A O 1
ATOM 1874 N N . ASP A 1 227 ? 15.700 10.529 10.631 1.00 77.19 227 ASP A N 1
ATOM 1875 C CA . ASP A 1 227 ? 15.398 10.834 9.235 1.00 77.19 227 ASP A CA 1
ATOM 1876 C C . ASP A 1 227 ? 16.671 11.365 8.525 1.00 77.19 227 ASP A C 1
ATOM 1878 O O . ASP A 1 227 ? 17.012 10.873 7.448 1.00 77.19 227 ASP A O 1
ATOM 1882 N N . GLU A 1 228 ? 17.460 12.226 9.186 1.00 88.56 228 GLU A N 1
ATOM 1883 C CA . GLU A 1 228 ? 18.814 12.666 8.788 1.00 88.56 228 GLU A CA 1
ATOM 1884 C C . GLU A 1 228 ? 19.791 11.488 8.622 1.00 88.56 228 GLU A C 1
ATOM 1886 O O . GLU A 1 228 ? 20.397 11.329 7.565 1.00 88.56 228 GLU A O 1
ATOM 1891 N N . ASP A 1 229 ? 19.918 10.605 9.621 1.00 90.25 229 ASP A N 1
ATOM 1892 C CA . ASP A 1 229 ? 20.771 9.408 9.533 1.00 90.25 229 ASP A CA 1
ATOM 1893 C C . ASP A 1 229 ? 20.344 8.454 8.412 1.00 90.25 229 ASP A C 1
ATOM 1895 O O . ASP A 1 229 ? 21.173 7.732 7.851 1.00 90.25 229 ASP A O 1
ATOM 1899 N N . THR A 1 230 ? 19.051 8.430 8.086 1.00 84.12 230 THR A N 1
ATOM 1900 C CA . THR A 1 230 ? 18.512 7.630 6.983 1.00 84.12 230 THR A CA 1
ATOM 1901 C C . THR A 1 230 ? 18.796 8.282 5.629 1.00 84.12 230 THR A C 1
ATOM 1903 O O . THR A 1 230 ? 19.036 7.561 4.661 1.00 84.12 230 THR A O 1
ATOM 1906 N N . ALA A 1 231 ? 18.821 9.616 5.543 1.00 87.12 231 ALA A N 1
ATOM 1907 C CA . ALA A 1 231 ? 19.286 10.342 4.362 1.00 87.12 231 ALA A CA 1
ATOM 1908 C C . ALA A 1 231 ? 20.795 10.130 4.143 1.00 87.12 231 ALA A C 1
ATOM 1910 O O . ALA A 1 231 ? 21.182 9.628 3.089 1.00 87.12 231 ALA A O 1
ATOM 1911 N N . ARG A 1 232 ? 21.614 10.355 5.179 1.00 92.94 232 ARG A N 1
ATOM 1912 C CA . ARG A 1 232 ? 23.073 10.130 5.198 1.00 92.94 232 ARG A CA 1
ATOM 1913 C C . ARG A 1 232 ? 23.452 8.745 4.656 1.00 92.94 232 ARG A C 1
ATOM 1915 O O . ARG A 1 232 ? 24.287 8.622 3.770 1.00 92.94 232 ARG A O 1
ATOM 1922 N N . LYS A 1 233 ? 22.775 7.690 5.128 1.00 92.00 233 LYS A N 1
ATOM 1923 C CA . LYS A 1 233 ? 23.010 6.296 4.692 1.00 92.00 233 LYS A CA 1
ATOM 1924 C C . LYS A 1 233 ? 22.501 5.981 3.282 1.00 92.00 233 LYS A C 1
ATOM 1926 O O . LYS A 1 233 ? 22.935 4.993 2.695 1.00 92.00 233 LYS A O 1
ATOM 1931 N N . LYS A 1 234 ? 21.564 6.760 2.731 1.00 86.00 234 LYS A N 1
ATOM 1932 C CA . LYS A 1 234 ? 21.160 6.652 1.316 1.00 86.00 234 LYS A CA 1
ATOM 1933 C C . LYS A 1 234 ? 22.183 7.331 0.410 1.00 86.00 234 LYS A C 1
ATOM 1935 O O . LYS A 1 234 ? 22.539 6.757 -0.611 1.00 86.00 234 LYS A O 1
ATOM 1940 N N . GLU A 1 235 ? 22.659 8.506 0.808 1.00 92.62 235 GLU A N 1
ATOM 1941 C CA . GLU A 1 235 ? 23.695 9.276 0.118 1.00 92.62 235 GLU A CA 1
ATOM 1942 C C . GLU A 1 235 ? 25.029 8.517 0.075 1.00 92.62 235 GLU A C 1
ATOM 1944 O O . GLU A 1 235 ? 25.591 8.328 -0.998 1.00 92.62 235 GLU A O 1
ATOM 1949 N N . GLU A 1 236 ? 25.467 7.950 1.202 1.00 95.12 236 GLU A N 1
ATOM 1950 C CA . GLU A 1 236 ? 26.648 7.081 1.290 1.00 95.12 236 GLU A CA 1
ATOM 1951 C C . GLU A 1 236 ? 26.556 5.878 0.330 1.00 95.12 236 GLU A C 1
ATOM 1953 O O . GLU A 1 236 ? 27.483 5.612 -0.435 1.00 95.12 236 GLU A O 1
ATOM 1958 N N . ARG A 1 237 ? 25.408 5.186 0.293 1.00 92.31 237 ARG A N 1
ATOM 1959 C CA . ARG A 1 237 ? 25.156 4.076 -0.649 1.00 92.31 237 ARG A CA 1
ATOM 1960 C C . ARG A 1 237 ? 25.105 4.528 -2.106 1.00 92.31 237 ARG A C 1
ATOM 1962 O O . ARG A 1 237 ? 25.523 3.781 -2.988 1.00 92.31 237 ARG A O 1
ATOM 1969 N N . TRP A 1 238 ? 24.570 5.718 -2.373 1.00 95.06 238 TRP A N 1
ATOM 1970 C CA . TRP A 1 238 ? 24.561 6.308 -3.709 1.00 95.06 238 TRP A CA 1
ATOM 1971 C C . TRP A 1 238 ? 25.988 6.622 -4.165 1.00 95.06 238 TRP A C 1
ATOM 1973 O O . TRP A 1 238 ? 26.354 6.253 -5.278 1.00 95.06 238 TRP A O 1
ATOM 1983 N N . TYR A 1 239 ? 26.819 7.188 -3.285 1.00 96.31 239 TYR A N 1
ATOM 1984 C CA . TYR A 1 239 ? 28.221 7.485 -3.568 1.00 96.31 239 TYR A CA 1
ATOM 1985 C C . TYR A 1 239 ? 29.040 6.206 -3.791 1.00 96.31 239 TYR A C 1
ATOM 1987 O O . TYR A 1 239 ? 29.740 6.105 -4.791 1.00 96.31 239 TYR A O 1
ATOM 1995 N N . GLN A 1 240 ? 28.880 5.183 -2.943 1.00 96.06 240 GLN A N 1
ATOM 1996 C CA . GLN A 1 240 ? 29.498 3.862 -3.143 1.00 96.06 240 GLN A CA 1
ATOM 1997 C C . GLN A 1 240 ? 29.089 3.233 -4.488 1.00 96.06 240 GLN A C 1
ATOM 1999 O O . GLN A 1 240 ? 29.928 2.680 -5.197 1.00 96.06 240 GLN A O 1
ATOM 2004 N N . LYS A 1 241 ? 27.810 3.343 -4.882 1.00 92.25 241 LYS A N 1
ATOM 2005 C CA . LYS A 1 241 ? 27.329 2.843 -6.182 1.00 92.25 241 LYS A CA 1
ATOM 2006 C C . LYS A 1 241 ? 27.845 3.676 -7.364 1.00 92.25 241 LYS A C 1
ATOM 2008 O O . LYS A 1 241 ? 28.083 3.110 -8.430 1.00 92.25 241 LYS A O 1
ATOM 2013 N N . LYS A 1 242 ? 28.025 4.989 -7.188 1.00 96.62 242 LYS A N 1
ATOM 2014 C CA . LYS A 1 242 ? 28.650 5.883 -8.173 1.00 96.62 242 LYS A CA 1
ATOM 2015 C C . LYS A 1 242 ? 30.118 5.506 -8.377 1.00 96.62 242 LYS A C 1
ATOM 2017 O O . LYS A 1 242 ? 30.507 5.219 -9.500 1.00 96.62 242 LYS A O 1
ATOM 2022 N N . GLU A 1 243 ? 30.890 5.417 -7.297 1.00 97.56 243 GLU A N 1
ATOM 2023 C CA . GLU A 1 243 ? 32.312 5.066 -7.339 1.00 97.56 243 GLU A CA 1
ATOM 2024 C C . GLU A 1 243 ? 32.538 3.681 -7.966 1.00 97.56 243 GLU A C 1
ATOM 2026 O O . GLU A 1 243 ? 33.447 3.504 -8.776 1.00 97.56 243 GLU A O 1
ATOM 2031 N N . LEU A 1 244 ? 31.684 2.698 -7.654 1.00 95.88 244 LEU A N 1
ATOM 2032 C CA . LEU A 1 244 ? 31.766 1.367 -8.256 1.00 95.88 244 LEU A CA 1
ATOM 2033 C C . LEU A 1 244 ? 31.546 1.410 -9.779 1.00 95.88 244 LEU A C 1
ATOM 2035 O O . LEU A 1 244 ? 32.298 0.764 -10.503 1.00 95.88 244 LEU A O 1
ATOM 2039 N N . LYS A 1 245 ? 30.603 2.231 -10.267 1.00 95.81 245 LYS A N 1
ATOM 2040 C CA . LYS A 1 245 ? 30.420 2.492 -11.708 1.00 95.81 245 LYS A CA 1
ATOM 2041 C C . LYS A 1 245 ? 31.590 3.254 -12.336 1.00 95.81 245 LYS A C 1
ATOM 2043 O O . LYS A 1 245 ? 31.966 2.962 -13.463 1.00 95.81 245 LYS A O 1
ATOM 2048 N N . GLU A 1 246 ? 32.186 4.214 -11.633 1.00 96.19 246 GLU A N 1
ATOM 2049 C CA . GLU A 1 246 ? 33.347 4.961 -12.141 1.00 96.19 246 GLU A CA 1
ATOM 2050 C C . GLU A 1 246 ? 34.577 4.044 -12.285 1.00 96.19 246 GLU A C 1
ATOM 2052 O O . GLU A 1 246 ? 35.279 4.100 -13.296 1.00 96.19 246 GLU A O 1
ATOM 2057 N N . ARG A 1 247 ? 34.784 3.112 -11.342 1.00 96.94 247 ARG A N 1
ATOM 2058 C CA . ARG A 1 247 ? 35.809 2.054 -11.440 1.00 96.94 247 ARG A CA 1
ATOM 2059 C C . ARG A 1 247 ? 35.519 1.055 -12.569 1.00 96.94 247 ARG A C 1
ATOM 2061 O O . ARG A 1 247 ? 36.445 0.658 -13.269 1.00 96.94 247 ARG A O 1
ATOM 2068 N N . GLU A 1 248 ? 34.258 0.669 -12.754 1.00 96.88 248 GLU A N 1
ATOM 2069 C CA . GLU A 1 248 ? 33.792 -0.212 -13.837 1.00 96.88 248 GLU A CA 1
ATOM 2070 C C . GLU A 1 248 ? 34.069 0.401 -15.222 1.00 96.88 248 GLU A C 1
ATOM 2072 O O . GLU A 1 248 ? 34.712 -0.237 -16.055 1.00 96.88 248 GLU A O 1
ATOM 2077 N N . ILE A 1 249 ? 33.703 1.672 -15.430 1.00 97.06 249 ILE A N 1
ATOM 2078 C CA . ILE A 1 249 ? 34.017 2.433 -16.653 1.00 97.06 249 ILE A CA 1
ATOM 2079 C C . ILE A 1 249 ? 35.535 2.507 -16.875 1.00 97.06 249 ILE A C 1
ATOM 2081 O O . ILE A 1 249 ? 36.011 2.161 -17.955 1.00 97.06 249 ILE A O 1
ATOM 2085 N N . THR A 1 250 ? 36.309 2.863 -15.843 1.00 97.81 250 THR A N 1
ATOM 2086 C CA . THR A 1 250 ? 37.782 2.947 -15.927 1.00 97.81 250 THR A CA 1
ATOM 2087 C C . THR A 1 250 ? 38.413 1.607 -16.340 1.00 97.81 250 THR A C 1
ATOM 2089 O O . THR A 1 250 ? 39.364 1.574 -17.123 1.00 97.81 250 THR A O 1
ATOM 2092 N N . ALA A 1 251 ? 37.885 0.480 -15.848 1.00 97.06 251 ALA A N 1
ATOM 2093 C CA . ALA A 1 251 ? 38.361 -0.850 -16.225 1.00 97.06 251 ALA A CA 1
ATOM 2094 C C . ALA A 1 251 ? 38.035 -1.195 -17.690 1.00 97.06 251 ALA A C 1
ATOM 2096 O O . ALA A 1 251 ? 38.881 -1.756 -18.390 1.00 97.06 251 ALA A O 1
ATOM 2097 N N . ILE A 1 252 ? 36.845 -0.821 -18.174 1.00 97.25 252 ILE A N 1
ATOM 2098 C CA . ILE A 1 252 ? 36.441 -0.991 -19.579 1.00 97.25 252 ILE A CA 1
ATOM 2099 C C . ILE A 1 252 ? 37.330 -0.145 -20.504 1.00 97.25 252 ILE A C 1
ATOM 2101 O O . ILE A 1 252 ? 37.821 -0.654 -21.512 1.00 97.25 252 ILE A O 1
ATOM 2105 N N . GLU A 1 253 ? 37.614 1.111 -20.145 1.00 96.06 253 GLU A N 1
ATOM 2106 C CA . GLU A 1 253 ? 38.525 1.984 -20.897 1.00 96.06 253 GLU A CA 1
ATOM 2107 C C . GLU A 1 253 ? 39.954 1.422 -20.955 1.00 96.06 253 GLU A C 1
ATOM 2109 O O . GLU A 1 253 ? 40.568 1.398 -22.025 1.00 96.06 253 GLU A O 1
ATOM 2114 N N . ALA A 1 254 ? 40.478 0.905 -19.838 1.00 96.69 254 ALA A N 1
ATOM 2115 C CA . ALA A 1 254 ? 41.798 0.277 -19.795 1.00 96.69 254 ALA A CA 1
ATOM 2116 C C . ALA A 1 254 ? 41.876 -0.983 -20.681 1.00 96.69 254 ALA A C 1
ATOM 2118 O O . ALA A 1 254 ? 42.854 -1.170 -21.411 1.00 96.69 254 ALA A O 1
ATOM 2119 N N . LEU A 1 255 ? 40.832 -1.822 -20.678 1.00 95.38 255 LEU A N 1
ATOM 2120 C CA . LEU A 1 255 ? 40.727 -2.978 -21.575 1.00 95.38 255 LEU A CA 1
ATOM 2121 C C . LEU A 1 255 ? 40.653 -2.547 -23.047 1.00 95.38 255 LEU A C 1
ATOM 2123 O O . LEU A 1 255 ? 41.358 -3.115 -23.884 1.00 95.38 255 LEU A O 1
ATOM 2127 N N . ALA A 1 256 ? 39.875 -1.510 -23.368 1.00 94.94 256 ALA A N 1
ATOM 2128 C CA . ALA A 1 256 ? 39.789 -0.960 -24.719 1.00 94.94 256 ALA A CA 1
ATOM 2129 C C . ALA A 1 256 ? 41.146 -0.421 -25.214 1.00 94.94 256 ALA A C 1
ATOM 2131 O O . ALA A 1 256 ? 41.531 -0.685 -26.354 1.00 94.94 256 ALA A O 1
ATOM 2132 N N . GLN A 1 257 ? 41.922 0.257 -24.360 1.00 95.56 257 GLN A N 1
ATOM 2133 C CA . GLN A 1 257 ? 43.278 0.721 -24.690 1.00 95.56 257 GLN A CA 1
ATOM 2134 C C . GLN A 1 257 ? 44.274 -0.439 -24.875 1.00 95.56 257 GLN A C 1
ATOM 2136 O O . GLN A 1 257 ? 45.096 -0.410 -25.799 1.00 95.56 257 GLN A O 1
ATOM 2141 N N . ALA A 1 258 ? 44.190 -1.491 -24.054 1.00 93.56 258 ALA A N 1
ATOM 2142 C CA . ALA A 1 258 ? 45.006 -2.700 -24.207 1.00 93.56 258 ALA A CA 1
ATOM 2143 C C . ALA A 1 258 ? 44.692 -3.451 -25.518 1.00 93.56 258 ALA A C 1
ATOM 2145 O O . ALA A 1 258 ? 45.596 -3.928 -26.205 1.00 93.56 258 ALA A O 1
ATOM 2146 N N . ILE A 1 259 ? 43.417 -3.499 -25.915 1.00 93.81 259 ILE A N 1
ATOM 2147 C CA . ILE A 1 259 ? 42.978 -4.051 -27.204 1.00 93.81 259 ILE A CA 1
ATOM 2148 C C . ILE A 1 259 ? 43.477 -3.175 -28.363 1.00 93.81 259 ILE A C 1
ATOM 2150 O O . ILE A 1 259 ? 44.119 -3.681 -29.285 1.00 93.81 259 ILE A O 1
ATOM 2154 N N . ALA A 1 260 ? 43.252 -1.860 -28.307 1.00 92.31 260 ALA A N 1
ATOM 2155 C CA . ALA A 1 260 ? 43.631 -0.928 -29.369 1.00 92.31 260 ALA A CA 1
ATOM 2156 C C . ALA A 1 260 ? 45.150 -0.868 -29.608 1.00 92.31 260 ALA A C 1
ATOM 2158 O O . ALA A 1 260 ? 45.589 -0.737 -30.748 1.00 92.31 260 ALA A O 1
ATOM 2159 N N . SER A 1 261 ? 45.966 -0.999 -28.557 1.00 91.44 261 SER A N 1
ATOM 2160 C CA . SER A 1 261 ? 47.429 -1.067 -28.681 1.00 91.44 261 SER A CA 1
ATOM 2161 C C . SER A 1 261 ? 47.928 -2.412 -29.226 1.00 91.44 261 SER A C 1
ATOM 2163 O O . SER A 1 261 ? 48.925 -2.435 -29.948 1.00 91.44 261 SER A O 1
ATOM 2165 N N . LYS A 1 262 ? 47.217 -3.521 -28.968 1.00 90.31 262 LYS A N 1
ATOM 2166 C CA . LYS A 1 262 ? 47.528 -4.844 -29.538 1.00 90.31 262 LYS A CA 1
ATOM 2167 C C . LYS A 1 262 ? 47.322 -4.902 -31.058 1.00 90.31 262 LYS A C 1
ATOM 2169 O O . LYS A 1 262 ? 48.109 -5.554 -31.734 1.00 90.31 262 LYS A O 1
ATOM 2174 N N . TYR A 1 263 ? 46.314 -4.203 -31.586 1.00 84.50 263 TYR A N 1
ATOM 2175 C CA . TYR A 1 263 ? 46.020 -4.110 -33.028 1.00 84.50 263 TYR A CA 1
ATOM 2176 C C . TYR A 1 263 ? 46.733 -2.943 -33.743 1.00 84.50 263 TYR A C 1
ATOM 2178 O O . TYR A 1 263 ? 46.362 -2.578 -34.856 1.00 84.50 263 TYR A O 1
ATOM 2186 N N . LYS A 1 264 ? 47.755 -2.340 -33.116 1.00 75.00 264 LYS A N 1
ATOM 2187 C CA . LYS A 1 264 ? 48.558 -1.237 -33.681 1.00 75.00 264 LYS A CA 1
ATOM 2188 C C . LYS A 1 264 ? 49.992 -1.666 -34.041 1.00 75.00 264 LYS A C 1
ATOM 2190 O O . LYS A 1 264 ? 50.913 -0.849 -34.010 1.00 75.00 264 LYS A O 1
ATOM 2195 N N . LYS A 1 265 ? 50.158 -2.956 -34.342 1.00 55.16 265 LYS A N 1
ATOM 2196 C CA . LYS A 1 265 ? 51.346 -3.620 -34.892 1.00 55.16 265 LYS A CA 1
ATOM 2197 C C . LYS A 1 265 ? 50.945 -4.400 -36.138 1.00 55.16 265 LYS A C 1
ATOM 2199 O O . LYS A 1 265 ? 51.800 -4.466 -37.040 1.00 55.16 265 LYS A O 1
#

InterPro domains:
  IPR044822 Myb/SANT-like DNA-binding domain 4 [PF13837] (68-155)

Sequence (265 aa):
MDQEMRVITLVHEDTCFEVRLDNETYEEILNDEDKLRRYAKEVYELNFEKENPNRTEEDETTFKQKSFKWSHKSTLALIEFRLQRENEFNRPICKKKKIWDNIAWEMEKLGYKVTGDMCDTKYRNLLATYKVNRKKKEQSGEGAVTWEYFDKFESTLGSKASTAPPPETVGSVDNMEKEDINQEVLDDEALSLSSEASTSSNICMSKKRKTKELCFNDYLKEKLKRDEDTARKKEERWYQKKELKEREITAIEALAQAIASKYKK

Secondary structure (DSSP, 8-state):
----EEEEEEEETTEEEEEEEEHHHHHHHHT-HHHHHHHHHHHHHHHHHHH-S---TTGGGT--PPPP---HHHHHHHHHHHHHTHHHHT-SSS-HHHHHHHHHHHHHHTT----HHHHHHHHHHHHHHHHHHHHHHHHH-TTS---TTHHHHIIIIIGGG--PPP-------------------------------------------------HHHHHHHHHHHHHHHHHHHHHHHHHHHHHHHHHHHHHHHHHHHHHHHT--

Radius of gyration: 32.51 Å; chains: 1; bounding box: 71×60×101 Å

Foldseek 3Di:
DDFDWDWDWADADQDTDIDIDGPVVVVVCVVPVVSSHVVSVVVVVVVVCVVPVDDDPPPPPPCPDDPFDDDPVLLVLLLVLVLVCVVVVPDPSHRVQVSLQVSCVVSVVVVRNDGSVRSVVSVVVVVVVLVVQVVQCVVPHDPSDDDPCNCSCCVRVVVVPPPDDDPDDDDDDDDDDDDDDDDDDDDDDDDDDDDDDDDDDDDDDDDDDPPDPDDPVVVVVVVVVVVVVVVVVVVVVVVVVVVVVVVVVVVVVVVVVVVVVVVPD

pLDDT: mean 72.39, std 23.1, range [26.23, 97.81]